Protein AF-A0A939HU73-F1 (afdb_monomer)

Secondary structure (DSSP, 8-state):
-----------TT-HHHHHHHHHHHHHHHHHHHHHHHS---SSPPPHHHHHTSHHHHHHHHHTTB--TT-TTHHHHHHHHHHHHHHHHHHHHHHSTTSPPSS-TTGGGSHHHHHHHHHHHHHHHHHHHHHTTS--TTSTT--SSS--PPBHHHHHHHHHHHTTT--TTSTTT-TTHHHHHHHHHHHHHHHTT---SSSPP-----SSHHHHHHHHHHHHHHHHHHHHHHHHHHHHHS--

Sequence (239 aa):
MTQIRSKLAADYASEGQLALKKTIGKLLADRVRAKLAAKKPATAPTTQEILGGETETDRAVAAWFLGPRGENVDLFSELVSVALNDHVFWRRNFHPSDPSPITESMKREPGYLDAVDLLKTEFYNLLAELKKSGPFASMRYQGHMTWDQTMPGMAGYFAAMLYNQNNVALEASPITTVLEVEASQDLCEMLGYRETTPKPWGHLTCGGSTANIEALWAARNLKFYPLSLRQGLTELDPP

Mean predicted aligned error: 12.21 Å

Foldseek 3Di:
DDDDDDDPPPPPVDVVVVVLVVVLVVVLVVVVCVVVVPPCPPDNQPPCRVQVHDVSNVVVVVQFFCALVSPVVVVLVVLLVVLVVVLVVCVCPVDVPDDDPCDPVNCPDPVNVVVVVVVVVVVVVVVVVCVVDDSQRDPPDPDDPGHTDTSCVVSVCSSVVSLVADLVDCVRPSPVVSVQFVVQVVVCVVVPVPDVVVDDGDGDDPDDVVVVVVVVVVVVCVVCVVVVVVVVVCVVPPD

Structure (mmCIF, N/CA/C/O backbone):
data_AF-A0A939HU73-F1
#
_entry.id   AF-A0A939HU73-F1
#
loop_
_atom_site.group_PDB
_atom_site.id
_atom_site.type_symbol
_atom_site.label_atom_id
_atom_site.label_alt_id
_atom_site.label_comp_id
_atom_site.label_asym_id
_atom_site.label_entity_id
_atom_site.label_seq_id
_atom_site.pdbx_PDB_ins_code
_atom_site.Cartn_x
_atom_site.Cartn_y
_atom_site.Cartn_z
_atom_site.occupancy
_atom_site.B_iso_or_equiv
_atom_site.auth_seq_id
_atom_site.auth_comp_id
_atom_site.auth_asym_id
_atom_site.auth_atom_id
_atom_site.pdbx_PDB_model_num
ATOM 1 N N . MET A 1 1 ? 29.527 -27.894 34.695 1.00 38.38 1 MET A N 1
ATOM 2 C CA . MET A 1 1 ? 28.208 -27.300 34.379 1.00 38.38 1 MET A CA 1
ATOM 3 C C . MET A 1 1 ? 28.331 -26.503 33.089 1.00 38.38 1 MET A C 1
ATOM 5 O O . MET A 1 1 ? 28.398 -25.283 33.118 1.00 38.38 1 MET A O 1
ATOM 9 N N . THR A 1 2 ? 28.431 -27.198 31.956 1.00 36.75 2 THR A N 1
ATOM 10 C CA . THR A 1 2 ? 28.747 -26.552 30.675 1.00 36.75 2 THR A CA 1
ATOM 11 C C . THR A 1 2 ? 28.140 -27.357 29.535 1.00 36.75 2 THR A C 1
ATOM 13 O O . THR A 1 2 ? 28.862 -28.048 28.838 1.00 36.75 2 THR A O 1
ATOM 16 N N . GLN A 1 3 ? 26.815 -27.319 29.370 1.00 35.34 3 GLN A N 1
ATOM 17 C CA . GLN A 1 3 ? 26.149 -27.672 28.106 1.00 35.34 3 GLN A CA 1
ATOM 18 C C . GLN A 1 3 ? 24.806 -26.935 28.017 1.00 35.34 3 GLN A C 1
ATOM 20 O O . GLN A 1 3 ? 23.761 -27.452 28.394 1.00 35.34 3 GLN A O 1
ATOM 25 N N . ILE A 1 4 ? 24.849 -25.697 27.526 1.00 39.97 4 ILE A N 1
ATOM 26 C CA . ILE A 1 4 ? 23.681 -24.984 27.008 1.00 39.97 4 ILE A CA 1
ATOM 27 C C . ILE A 1 4 ? 23.958 -24.743 25.520 1.00 39.97 4 ILE A C 1
ATOM 29 O O . ILE A 1 4 ? 24.963 -24.125 25.179 1.00 39.97 4 ILE A O 1
ATOM 33 N N . ARG A 1 5 ? 23.032 -25.227 24.679 1.00 36.62 5 ARG A N 1
ATOM 34 C CA . ARG A 1 5 ? 22.908 -25.066 23.213 1.00 36.62 5 ARG A CA 1
ATOM 35 C C . ARG A 1 5 ? 23.841 -25.910 22.333 1.00 36.62 5 ARG A C 1
ATOM 37 O O . ARG A 1 5 ? 24.899 -25.458 21.905 1.00 36.62 5 ARG A O 1
ATOM 44 N N . SER A 1 6 ? 23.351 -27.080 21.913 1.00 34.62 6 SER A N 1
ATOM 45 C CA . SER A 1 6 ? 23.664 -27.580 20.572 1.00 34.62 6 SER A CA 1
ATOM 46 C C . SER A 1 6 ? 22.966 -26.671 19.550 1.00 34.62 6 SER A C 1
ATOM 48 O O . SER A 1 6 ? 21.777 -26.370 19.657 1.00 34.62 6 SER A O 1
ATOM 50 N N . LYS A 1 7 ? 23.730 -26.156 18.587 1.00 43.38 7 LYS A N 1
ATOM 51 C CA . LYS A 1 7 ? 23.213 -25.375 17.461 1.00 43.38 7 LYS A CA 1
ATOM 52 C C . LYS A 1 7 ? 22.422 -26.306 16.534 1.00 43.38 7 LYS A C 1
ATOM 54 O O . LYS A 1 7 ? 23.006 -26.903 15.638 1.00 43.38 7 LYS A O 1
ATOM 59 N N . LEU A 1 8 ? 21.106 -26.398 16.714 1.00 41.12 8 LEU A N 1
ATOM 60 C CA . LEU A 1 8 ? 20.202 -26.627 15.586 1.00 41.12 8 LEU A CA 1
ATOM 61 C C . LEU A 1 8 ? 20.096 -25.288 14.850 1.00 41.12 8 LEU A C 1
ATOM 63 O O . LEU A 1 8 ? 19.290 -24.429 15.201 1.00 41.12 8 LEU A O 1
ATOM 67 N N . ALA A 1 9 ? 20.989 -25.069 13.886 1.00 36.56 9 ALA A N 1
ATOM 68 C CA . ALA A 1 9 ? 20.734 -24.066 12.866 1.00 36.56 9 ALA A CA 1
ATOM 69 C C . ALA A 1 9 ? 19.479 -24.529 12.116 1.00 36.56 9 ALA A C 1
ATOM 71 O O . ALA A 1 9 ? 19.451 -25.651 11.615 1.00 36.56 9 ALA A O 1
ATOM 72 N N . ALA A 1 10 ? 18.424 -23.714 12.111 1.00 42.06 10 ALA A N 1
ATOM 73 C CA . ALA A 1 10 ? 17.271 -23.976 11.264 1.00 42.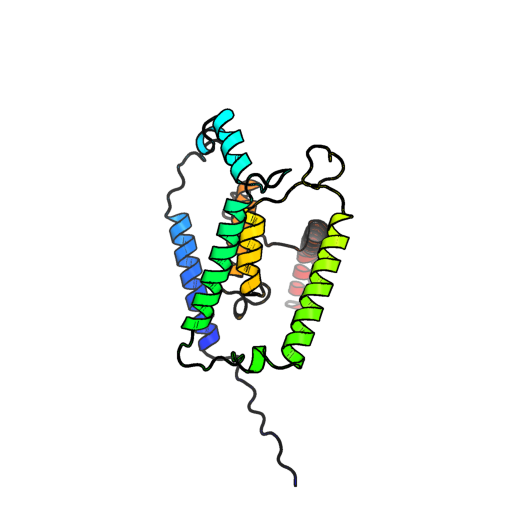06 10 ALA A CA 1
ATOM 74 C C . ALA A 1 10 ? 17.764 -24.008 9.812 1.00 42.06 10 ALA A C 1
ATOM 76 O O . ALA A 1 10 ? 18.364 -23.042 9.334 1.00 42.06 10 ALA A O 1
ATOM 77 N N . ASP A 1 11 ? 17.583 -25.148 9.154 1.00 43.16 11 ASP A N 1
ATOM 78 C CA . ASP A 1 11 ? 18.021 -25.360 7.784 1.00 43.16 11 ASP A CA 1
ATOM 79 C C . ASP A 1 11 ? 17.044 -24.653 6.832 1.00 43.16 11 ASP A C 1
ATOM 81 O O . ASP A 1 11 ? 16.028 -25.200 6.398 1.00 43.16 11 ASP A O 1
ATOM 85 N N . TYR A 1 12 ? 17.312 -23.375 6.563 1.00 48.38 12 TYR A N 1
ATOM 86 C CA . TYR A 1 12 ? 16.541 -22.565 5.615 1.00 48.38 12 TYR A CA 1
ATOM 87 C C . TYR A 1 12 ? 16.795 -22.964 4.149 1.00 48.38 12 TYR A C 1
ATOM 89 O O . TYR A 1 12 ? 16.161 -22.408 3.257 1.00 48.38 12 TYR A O 1
ATOM 97 N N . ALA A 1 13 ? 17.662 -23.950 3.881 1.00 49.41 13 ALA A N 1
ATOM 98 C CA . ALA A 1 13 ? 17.855 -24.547 2.558 1.00 49.41 13 ALA A CA 1
ATOM 99 C C . ALA A 1 13 ? 16.888 -25.720 2.289 1.00 49.41 13 ALA A C 1
ATOM 101 O O . ALA A 1 13 ? 17.164 -26.597 1.470 1.00 49.41 13 ALA A O 1
ATOM 102 N N . SER A 1 14 ? 15.751 -25.760 2.988 1.00 50.66 14 SER A N 1
ATOM 103 C CA . SER A 1 14 ? 14.779 -26.844 2.875 1.00 50.66 14 SER A CA 1
ATOM 104 C C . SER A 1 14 ? 14.085 -26.862 1.507 1.00 50.66 14 SER A C 1
ATOM 106 O O . SER A 1 14 ? 13.668 -25.834 0.965 1.00 50.66 14 SER A O 1
ATOM 108 N N . GLU A 1 15 ? 13.894 -28.069 0.969 1.00 52.56 15 GLU A N 1
ATOM 109 C CA . GLU A 1 15 ? 13.123 -28.375 -0.246 1.00 52.56 15 GLU A CA 1
ATOM 110 C C . GLU A 1 15 ? 11.751 -27.671 -0.295 1.00 52.56 15 GLU A C 1
ATOM 112 O O . GLU A 1 15 ? 11.227 -27.408 -1.378 1.00 52.56 15 GLU A O 1
ATOM 117 N N . GLY A 1 16 ? 11.198 -27.293 0.864 1.00 56.25 16 GLY A N 1
ATOM 118 C CA . GLY A 1 16 ? 9.980 -26.498 1.001 1.00 56.25 16 GLY A CA 1
ATOM 119 C C . GLY A 1 16 ? 10.064 -25.105 0.367 1.00 56.25 16 GLY A C 1
ATOM 120 O O . GLY A 1 16 ? 9.111 -24.690 -0.287 1.00 56.25 16 GLY A O 1
ATOM 121 N N . GLN A 1 17 ? 11.198 -24.402 0.462 1.00 50.81 17 GLN A N 1
ATOM 122 C CA . GLN A 1 17 ? 11.366 -23.082 -0.165 1.00 50.81 17 GLN A CA 1
ATOM 123 C C . GLN A 1 17 ? 11.454 -23.205 -1.696 1.00 50.81 17 GLN A C 1
ATOM 125 O O . GLN A 1 17 ? 10.910 -22.378 -2.431 1.00 50.81 17 GLN A O 1
ATOM 130 N N . LEU A 1 18 ? 12.09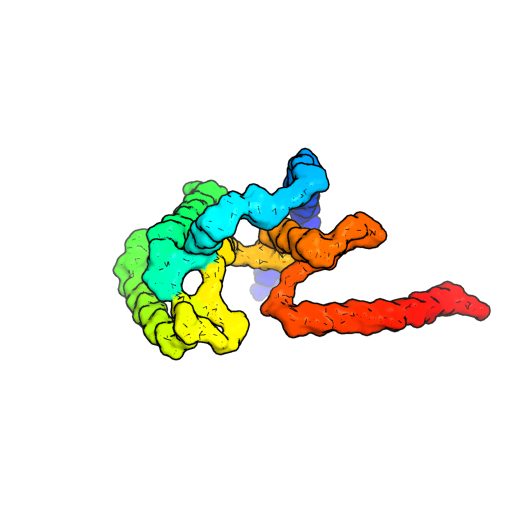5 -24.268 -2.195 1.00 55.88 18 LEU A N 1
ATOM 131 C CA . LEU A 1 18 ? 12.171 -24.570 -3.627 1.00 55.88 18 LEU A CA 1
ATOM 132 C C . LEU A 1 18 ? 10.800 -24.995 -4.180 1.00 55.88 18 LEU A C 1
ATOM 134 O O . LEU A 1 18 ? 10.391 -24.540 -5.251 1.00 55.88 18 LEU A O 1
ATOM 138 N N . ALA A 1 19 ? 10.062 -25.819 -3.432 1.00 61.28 19 ALA A N 1
ATOM 139 C CA . ALA A 1 19 ? 8.699 -26.225 -3.757 1.00 61.28 19 ALA A CA 1
ATOM 140 C C . ALA A 1 19 ? 7.733 -25.032 -3.740 1.00 61.28 19 ALA A C 1
ATOM 142 O O . ALA A 1 19 ? 6.913 -24.899 -4.651 1.00 61.28 19 ALA A O 1
ATOM 143 N N . LEU A 1 20 ? 7.875 -24.119 -2.774 1.00 55.94 20 LEU A N 1
ATOM 144 C CA . LEU A 1 20 ? 7.120 -22.871 -2.708 1.00 55.94 20 LEU A CA 1
ATOM 145 C C . LEU A 1 20 ? 7.436 -21.983 -3.917 1.00 55.94 20 LEU A C 1
ATOM 147 O O . LEU A 1 20 ? 6.517 -21.577 -4.620 1.00 55.94 20 LEU A O 1
ATOM 151 N N . LYS A 1 21 ? 8.718 -21.764 -4.241 1.00 60.31 21 LYS A N 1
ATOM 152 C CA . LYS A 1 21 ? 9.140 -21.012 -5.439 1.00 60.31 21 LYS A CA 1
ATOM 153 C C . LYS A 1 21 ? 8.592 -21.624 -6.729 1.00 60.31 21 LYS A C 1
ATOM 155 O O . LYS A 1 21 ? 8.133 -20.894 -7.602 1.00 60.31 21 LYS A O 1
ATOM 160 N N . LYS A 1 22 ? 8.582 -22.956 -6.846 1.00 66.75 22 LYS A N 1
ATOM 161 C CA . LYS A 1 22 ? 8.018 -23.671 -8.003 1.00 66.75 22 LYS A CA 1
ATOM 162 C C . LYS A 1 22 ? 6.495 -23.542 -8.074 1.00 66.75 22 LYS A C 1
ATOM 164 O O . LYS A 1 22 ? 5.952 -23.370 -9.162 1.00 66.75 22 LYS A O 1
ATOM 169 N N . THR A 1 23 ? 5.813 -23.587 -6.932 1.00 68.94 23 THR A N 1
ATOM 170 C CA . THR A 1 23 ? 4.351 -23.448 -6.838 1.00 68.94 23 THR A CA 1
ATOM 171 C C . THR A 1 23 ? 3.911 -22.014 -7.114 1.00 68.94 23 THR A C 1
ATOM 173 O O . THR A 1 23 ? 2.979 -21.810 -7.883 1.00 68.94 23 THR A O 1
ATOM 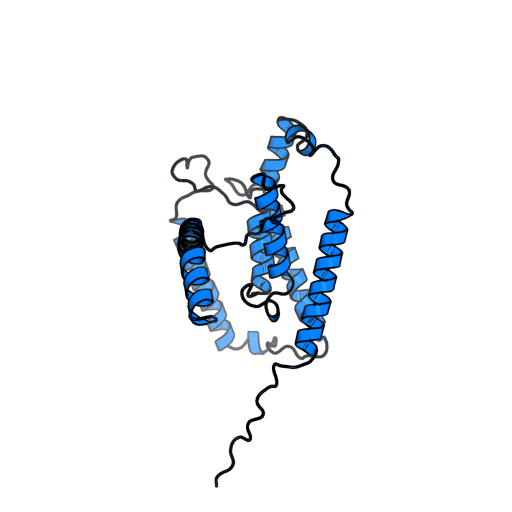176 N N . ILE A 1 24 ? 4.630 -21.021 -6.586 1.00 60.59 24 ILE A N 1
ATOM 177 C CA . ILE A 1 24 ? 4.430 -19.600 -6.893 1.00 60.59 24 ILE A CA 1
ATOM 178 C C . ILE A 1 24 ? 4.744 -19.335 -8.360 1.00 60.59 24 ILE A C 1
ATOM 180 O O . ILE A 1 24 ? 3.948 -18.700 -9.033 1.00 60.59 24 ILE A O 1
ATOM 184 N N . GLY A 1 25 ? 5.846 -19.871 -8.893 1.00 63.75 25 GLY A N 1
ATOM 185 C CA . GLY A 1 25 ? 6.179 -19.775 -10.315 1.00 63.75 25 GLY A CA 1
ATOM 186 C C . GLY A 1 25 ? 5.096 -20.378 -11.212 1.00 63.75 25 GLY A C 1
ATOM 187 O O . GLY A 1 25 ? 4.791 -19.822 -12.264 1.00 63.75 25 GLY A O 1
ATOM 188 N N . LYS A 1 26 ? 4.463 -21.473 -10.774 1.00 69.06 26 LYS A N 1
ATOM 189 C CA . LYS A 1 26 ? 3.321 -22.084 -11.461 1.00 69.06 26 LYS A CA 1
ATOM 190 C C . LYS A 1 26 ? 2.055 -21.230 -11.342 1.00 69.06 26 LYS A C 1
ATOM 192 O O . LYS A 1 26 ? 1.426 -20.987 -12.356 1.00 69.06 26 LYS A O 1
ATOM 197 N N . LEU A 1 27 ? 1.730 -20.701 -10.161 1.00 68.88 27 LEU A N 1
ATOM 198 C CA . LEU A 1 27 ? 0.603 -19.778 -9.948 1.00 68.88 27 LEU A CA 1
ATOM 199 C C . LEU A 1 27 ? 0.756 -18.478 -10.745 1.00 68.88 27 LEU A C 1
ATOM 201 O O . LEU A 1 27 ? -0.206 -18.012 -11.348 1.00 68.88 27 LEU A O 1
ATOM 205 N N . LEU A 1 28 ? 1.969 -17.927 -10.785 1.00 57.62 28 LEU A N 1
ATOM 206 C CA . LEU A 1 28 ? 2.365 -16.810 -11.636 1.00 57.62 28 LEU A CA 1
ATOM 207 C C . LEU A 1 28 ? 2.152 -17.162 -13.098 1.00 57.62 28 LEU A C 1
ATOM 209 O O . LEU A 1 28 ? 1.475 -16.432 -13.807 1.00 57.62 28 LEU A O 1
ATOM 213 N N . ALA A 1 29 ? 2.700 -18.291 -13.550 1.00 62.16 29 ALA A N 1
ATOM 214 C CA . ALA A 1 29 ? 2.542 -18.730 -14.926 1.00 62.16 29 ALA A CA 1
ATOM 215 C C . ALA A 1 29 ? 1.070 -18.963 -15.277 1.00 62.16 29 ALA A C 1
ATOM 217 O O . ALA A 1 29 ? 0.674 -18.606 -16.375 1.00 62.16 29 ALA A O 1
ATOM 218 N N . ASP A 1 30 ? 0.262 -19.500 -14.367 1.00 69.19 30 ASP A N 1
ATOM 219 C CA . ASP A 1 30 ? -1.146 -19.813 -14.598 1.00 69.19 30 ASP A CA 1
ATOM 220 C C . ASP A 1 30 ? -2.016 -18.548 -14.581 1.00 69.19 30 ASP A C 1
ATOM 222 O O . ASP A 1 30 ? -2.859 -18.396 -15.461 1.00 69.19 30 ASP A O 1
ATOM 226 N N . ARG A 1 31 ? -1.775 -17.587 -13.675 1.00 62.03 31 ARG A N 1
ATOM 227 C CA . ARG A 1 31 ? -2.456 -16.276 -13.686 1.00 62.03 31 ARG A CA 1
ATOM 228 C C . ARG A 1 31 ? -2.034 -15.416 -14.867 1.00 62.03 31 ARG A C 1
ATOM 230 O O . ARG A 1 31 ? -2.889 -14.846 -15.535 1.00 62.03 31 ARG A O 1
ATOM 237 N N . VAL A 1 32 ? -0.741 -15.379 -15.183 1.00 56.78 32 VAL A N 1
ATOM 238 C CA . VAL A 1 32 ? -0.216 -14.675 -16.360 1.00 56.78 32 VAL A CA 1
ATOM 239 C C . VAL A 1 32 ? -0.730 -15.330 -17.641 1.00 56.78 32 VAL A C 1
ATOM 241 O O . VAL A 1 32 ? -1.158 -14.619 -18.543 1.00 56.78 32 VAL A O 1
ATOM 244 N N . ARG A 1 33 ? -0.780 -16.668 -17.725 1.00 56.59 33 ARG A N 1
ATOM 245 C CA . ARG A 1 33 ? -1.409 -17.381 -18.850 1.00 56.59 33 ARG A CA 1
ATOM 246 C C . ARG A 1 33 ? -2.905 -17.133 -18.909 1.00 56.59 33 ARG A C 1
ATOM 248 O O . ARG A 1 33 ? -3.400 -16.971 -20.008 1.00 56.59 33 ARG A O 1
ATOM 255 N N . ALA A 1 34 ? -3.618 -17.068 -17.788 1.00 62.97 34 ALA A N 1
ATOM 256 C CA . ALA A 1 34 ? -5.039 -16.733 -17.775 1.00 62.97 34 ALA A CA 1
ATOM 257 C C . ALA A 1 34 ? -5.281 -15.288 -18.246 1.00 62.97 34 ALA A C 1
ATOM 259 O O . ALA A 1 34 ? -6.168 -15.066 -19.064 1.00 62.97 34 ALA A O 1
ATOM 260 N N . LYS A 1 35 ? -4.446 -14.327 -17.821 1.00 57.38 35 LYS A N 1
ATOM 261 C CA . LYS A 1 35 ? -4.486 -12.919 -18.263 1.00 57.38 35 LYS A CA 1
ATOM 262 C C . LYS A 1 35 ? -4.085 -12.766 -19.741 1.00 57.38 35 LYS A C 1
ATOM 264 O O . LYS A 1 35 ? -4.666 -11.945 -20.435 1.00 57.38 35 LYS A O 1
ATOM 269 N N . LEU A 1 36 ? -3.145 -13.579 -20.241 1.00 51.50 36 LEU A N 1
ATOM 270 C CA . LEU A 1 36 ? -2.726 -13.619 -21.655 1.00 51.50 36 LEU A CA 1
ATOM 271 C C . LEU A 1 36 ? -3.706 -14.384 -22.563 1.00 51.50 36 LEU A C 1
ATOM 273 O O . LEU A 1 36 ? -3.860 -14.034 -23.730 1.00 51.50 36 LEU A O 1
ATOM 277 N N . ALA A 1 37 ? -4.340 -15.445 -22.055 1.00 50.97 37 ALA A N 1
ATOM 278 C CA . ALA A 1 37 ? -5.336 -16.247 -22.768 1.00 50.97 37 ALA A CA 1
ATOM 279 C C . ALA A 1 37 ? -6.714 -15.576 -22.772 1.00 50.97 37 ALA A C 1
ATOM 281 O O . ALA A 1 37 ? -7.510 -15.822 -23.681 1.00 50.97 37 ALA A O 1
ATOM 282 N N . ALA A 1 38 ? -6.988 -14.700 -21.799 1.00 51.38 38 ALA A N 1
ATOM 283 C CA . ALA A 1 38 ? -8.047 -13.713 -21.900 1.00 51.38 38 ALA A CA 1
ATOM 284 C C . ALA A 1 38 ? -7.726 -12.802 -23.091 1.00 51.38 38 ALA A C 1
ATOM 286 O O . ALA A 1 38 ? -6.915 -11.882 -23.013 1.00 51.38 38 ALA A O 1
ATOM 287 N N . LYS A 1 39 ? -8.335 -13.114 -24.235 1.00 43.41 39 LYS A N 1
ATOM 288 C CA . LYS A 1 39 ? -8.195 -12.369 -25.482 1.00 43.41 39 LYS A CA 1
ATOM 289 C C . LYS A 1 39 ? -8.728 -10.950 -25.246 1.00 43.41 39 LYS A C 1
ATOM 291 O O . LYS A 1 39 ? -9.930 -10.721 -25.361 1.00 43.41 39 LYS A O 1
ATOM 296 N N . LYS A 1 40 ? -7.848 -10.011 -24.868 1.00 50.66 40 LYS A N 1
ATOM 297 C CA . LYS A 1 40 ? -8.167 -8.575 -24.830 1.00 50.66 40 LYS A CA 1
ATOM 298 C C . LYS A 1 40 ? -8.697 -8.221 -26.232 1.00 50.66 40 LYS A C 1
ATOM 300 O O . LYS A 1 40 ? -8.071 -8.636 -27.215 1.00 50.66 40 LYS A O 1
ATOM 305 N N . PRO A 1 41 ? -9.862 -7.563 -26.361 1.00 44.81 41 PRO A N 1
ATOM 306 C CA . PRO A 1 41 ? -10.389 -7.182 -27.668 1.00 44.81 41 PRO A CA 1
ATOM 307 C C . PRO A 1 41 ? -9.310 -6.431 -28.462 1.00 44.81 41 PRO A C 1
ATOM 309 O O . PRO A 1 41 ? -8.529 -5.670 -27.895 1.00 44.81 41 PRO A O 1
ATOM 312 N N . ALA A 1 42 ? -9.221 -6.707 -29.769 1.00 50.31 42 ALA A N 1
ATOM 313 C CA . ALA A 1 42 ? -8.146 -6.221 -30.650 1.00 50.31 42 ALA A CA 1
ATOM 314 C C . ALA A 1 42 ? -8.045 -4.684 -30.706 1.00 50.31 42 ALA A C 1
ATOM 316 O O . ALA A 1 42 ? -7.012 -4.131 -31.077 1.00 50.31 42 ALA A O 1
ATOM 317 N N . THR A 1 43 ? -9.110 -4.007 -30.295 1.00 47.50 43 THR A N 1
ATOM 318 C CA . THR A 1 43 ? -9.157 -2.598 -29.938 1.00 47.50 43 THR A CA 1
ATOM 319 C C . THR A 1 43 ? -9.270 -2.505 -28.421 1.00 47.50 43 THR A C 1
ATOM 321 O O . THR A 1 43 ? -10.231 -3.016 -27.843 1.00 47.50 43 THR A O 1
ATOM 324 N N . ALA A 1 44 ? -8.301 -1.854 -27.765 1.00 47.34 44 ALA A N 1
ATOM 325 C CA . ALA A 1 44 ? -8.530 -1.373 -26.408 1.00 47.34 44 ALA A CA 1
ATOM 326 C C . ALA A 1 44 ? -9.807 -0.520 -26.469 1.00 47.34 44 ALA A C 1
ATOM 328 O O . ALA A 1 44 ? -9.832 0.402 -27.291 1.00 47.34 44 ALA A O 1
ATOM 329 N N . PRO A 1 45 ? -10.870 -0.858 -25.715 1.00 48.38 45 PRO A N 1
ATOM 330 C CA . PRO A 1 45 ? -12.079 -0.056 -25.736 1.00 48.38 45 PRO A CA 1
ATOM 331 C C . PRO A 1 45 ? -11.669 1.374 -25.405 1.00 48.38 45 PRO A C 1
ATOM 333 O O . PRO A 1 45 ? -10.877 1.611 -24.487 1.00 48.38 45 PRO A O 1
ATOM 336 N N . THR A 1 46 ? -12.107 2.313 -26.236 1.00 52.09 46 THR A N 1
ATOM 337 C CA . THR A 1 46 ? -11.809 3.726 -26.009 1.00 52.09 46 THR A CA 1
ATOM 338 C C . THR A 1 46 ? -12.299 4.112 -24.617 1.00 52.09 46 THR A C 1
ATOM 340 O O . THR A 1 46 ? -13.251 3.529 -24.099 1.00 52.09 46 THR A O 1
ATOM 343 N N . THR A 1 47 ? -11.669 5.104 -23.985 1.00 51.62 47 THR A N 1
ATOM 344 C CA . THR A 1 47 ? -12.091 5.608 -22.667 1.00 51.62 47 THR A CA 1
ATOM 345 C C . THR A 1 47 ? -13.601 5.892 -22.638 1.00 51.62 47 THR A C 1
ATOM 347 O O . THR A 1 47 ? -14.251 5.653 -21.634 1.00 51.62 47 THR A O 1
ATOM 350 N N . GLN A 1 48 ? -14.185 6.287 -23.774 1.00 49.66 48 GLN A N 1
ATOM 351 C CA . GLN A 1 48 ? -15.626 6.482 -23.959 1.00 49.66 48 GLN A CA 1
ATOM 352 C C . GLN A 1 48 ? -16.460 5.183 -24.004 1.00 49.66 48 GLN A C 1
ATOM 354 O O . GLN A 1 48 ? -17.581 5.185 -23.507 1.00 49.66 48 GLN A O 1
ATOM 359 N N . GLU A 1 49 ? -15.935 4.081 -24.551 1.00 53.59 49 GLU A N 1
ATOM 360 C CA . GLU A 1 49 ? -16.604 2.767 -24.620 1.00 53.59 49 GLU A CA 1
ATOM 361 C C . GLU A 1 49 ? -16.543 1.993 -23.295 1.00 53.59 49 GLU A C 1
ATOM 363 O O . GLU A 1 49 ? -17.474 1.258 -22.978 1.00 53.59 49 GLU A O 1
ATOM 368 N N . ILE A 1 50 ? -15.477 2.166 -22.501 1.00 54.59 50 ILE A N 1
ATOM 369 C CA . ILE A 1 50 ? -15.394 1.606 -21.136 1.00 54.59 50 ILE A CA 1
ATOM 370 C C . ILE A 1 50 ? -16.347 2.344 -20.189 1.00 54.59 50 ILE A C 1
ATOM 372 O O . ILE A 1 50 ? -16.859 1.752 -19.241 1.00 54.59 50 ILE A O 1
ATOM 376 N N . LEU A 1 51 ? -16.554 3.641 -20.425 1.00 49.66 51 LEU A N 1
ATOM 377 C CA . LEU A 1 51 ? -17.161 4.546 -19.454 1.00 49.66 51 LEU A CA 1
ATOM 378 C C . LEU A 1 51 ? -18.553 5.074 -19.851 1.00 49.66 51 LEU A C 1
ATOM 380 O O . LEU A 1 51 ? -19.074 5.928 -19.146 1.00 49.66 51 LEU A O 1
ATOM 384 N N . GLY A 1 52 ? -19.174 4.584 -20.932 1.00 50.41 52 GLY A N 1
ATOM 385 C CA . GLY A 1 52 ? -20.602 4.835 -21.201 1.00 50.41 52 GLY A CA 1
ATOM 386 C C . GLY A 1 52 ? -20.979 6.278 -21.591 1.00 50.41 52 GLY A C 1
ATOM 387 O O . GLY A 1 52 ? -22.099 6.730 -21.364 1.00 50.41 52 GLY A O 1
ATOM 388 N N . GLY A 1 53 ? -20.055 7.034 -22.194 1.00 53.97 53 GLY A N 1
ATOM 389 C CA . GLY A 1 53 ? -20.263 8.455 -22.524 1.00 53.97 53 GLY A CA 1
ATOM 390 C C . GLY A 1 53 ? -20.129 9.411 -21.323 1.00 53.97 53 GLY A C 1
ATOM 391 O O . GLY A 1 53 ? -20.053 8.983 -20.179 1.00 53.97 53 GLY A O 1
ATOM 392 N N . GLU A 1 54 ? -20.092 10.728 -21.577 1.00 56.19 54 GLU A N 1
ATOM 393 C CA . GLU A 1 54 ? -19.681 11.763 -20.593 1.00 56.19 54 GLU A CA 1
ATOM 394 C C . GLU A 1 54 ? -20.531 11.841 -19.306 1.00 56.19 54 GLU A C 1
ATOM 396 O O . GLU A 1 54 ? -20.091 12.365 -18.287 1.00 56.19 54 GLU A O 1
ATOM 401 N N . THR A 1 55 ? -21.763 11.333 -19.323 1.00 56.12 55 THR A N 1
ATOM 402 C CA . THR A 1 55 ? -22.646 11.346 -18.141 1.00 56.12 55 THR A CA 1
ATOM 403 C C . THR A 1 55 ? -22.586 10.056 -17.329 1.00 56.12 55 THR A C 1
ATOM 405 O O . THR A 1 55 ? -22.805 10.097 -16.117 1.00 56.12 55 THR A O 1
ATOM 408 N N . GLU A 1 56 ? -22.275 8.915 -17.949 1.00 56.50 56 GLU A N 1
ATOM 409 C CA . GLU A 1 56 ? -22.000 7.672 -17.220 1.00 56.50 56 GLU A CA 1
ATOM 410 C C . GLU A 1 56 ? -20.560 7.660 -16.680 1.00 56.50 56 GLU A C 1
ATOM 412 O O . GLU A 1 56 ? -20.348 7.160 -15.572 1.00 56.50 56 GLU A O 1
ATOM 417 N N . THR A 1 57 ? -19.609 8.329 -17.356 1.00 58.25 57 THR A N 1
ATOM 418 C CA . THR A 1 57 ? -18.234 8.549 -16.868 1.00 58.25 57 THR A CA 1
ATOM 419 C C . THR A 1 57 ? -18.229 9.272 -15.525 1.00 58.25 57 THR A C 1
ATOM 421 O O . THR A 1 57 ? -17.588 8.815 -14.579 1.00 58.25 57 THR A O 1
ATOM 424 N N . ASP A 1 58 ? -18.982 10.370 -15.410 1.00 59.44 58 ASP A N 1
ATOM 425 C CA . ASP A 1 58 ? -19.032 11.181 -14.189 1.00 59.44 58 ASP A CA 1
ATOM 426 C C . ASP A 1 58 ? -19.635 10.395 -13.018 1.00 59.44 58 ASP A C 1
ATOM 428 O O . ASP A 1 58 ? -19.191 10.513 -11.874 1.00 59.44 58 ASP A O 1
ATOM 432 N N . ARG A 1 59 ? -20.612 9.527 -13.304 1.00 65.69 59 ARG A N 1
ATOM 433 C CA . ARG A 1 59 ? -21.252 8.668 -12.298 1.00 65.69 59 ARG A CA 1
ATOM 434 C C . ARG A 1 59 ? -20.350 7.519 -11.853 1.00 65.69 59 ARG A C 1
ATOM 436 O O . ARG A 1 59 ? -20.334 7.201 -10.666 1.00 65.69 59 ARG A O 1
ATOM 443 N N . ALA A 1 60 ? -19.587 6.923 -12.768 1.00 73.75 60 ALA A N 1
ATOM 444 C CA . ALA A 1 60 ? -18.632 5.866 -12.439 1.00 73.75 60 ALA A CA 1
ATOM 445 C C . ALA A 1 60 ? -17.485 6.396 -11.564 1.00 73.75 60 ALA A C 1
ATOM 447 O O . ALA A 1 60 ? -17.133 5.775 -10.562 1.00 73.75 60 ALA A O 1
ATOM 448 N N . VAL A 1 61 ? -16.951 7.575 -11.895 1.00 82.25 61 VAL A N 1
ATOM 449 C CA . VAL A 1 61 ? -15.873 8.215 -11.128 1.00 82.25 61 VAL A CA 1
ATOM 450 C C . VAL A 1 61 ? -16.360 8.637 -9.741 1.00 82.25 61 VAL A C 1
ATOM 452 O O . VAL A 1 61 ? -15.641 8.437 -8.763 1.00 82.25 61 VAL A O 1
ATOM 455 N N . ALA A 1 62 ? -17.595 9.136 -9.615 1.00 85.06 62 ALA A N 1
ATOM 456 C CA . ALA A 1 62 ? -18.178 9.474 -8.316 1.00 85.06 62 ALA A CA 1
ATOM 457 C C . ALA A 1 62 ? -18.230 8.276 -7.348 1.00 85.06 62 ALA A C 1
ATOM 459 O O . ALA A 1 62 ? -18.091 8.467 -6.142 1.00 85.06 62 ALA A O 1
ATOM 460 N N . ALA A 1 63 ? -18.366 7.047 -7.857 1.00 88.06 63 ALA A N 1
ATOM 4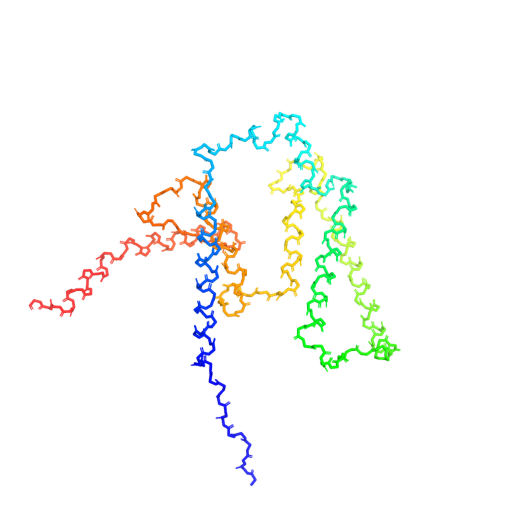61 C CA . ALA A 1 63 ? -18.357 5.827 -7.048 1.00 88.06 63 ALA A CA 1
ATOM 462 C C . ALA A 1 63 ? -16.951 5.387 -6.594 1.00 88.06 63 ALA A C 1
ATOM 464 O O . ALA A 1 63 ? -16.828 4.445 -5.815 1.00 88.06 63 ALA A O 1
ATOM 465 N N . TRP A 1 64 ? -15.879 6.023 -7.073 1.00 90.75 64 TRP A N 1
ATOM 466 C CA . TRP A 1 64 ? -14.502 5.663 -6.716 1.00 90.75 64 TRP A CA 1
ATOM 467 C C . TRP A 1 64 ? -13.915 6.506 -5.590 1.00 90.75 64 TRP A C 1
ATOM 469 O O . TRP A 1 64 ? -12.814 6.198 -5.144 1.00 90.75 64 TRP A O 1
ATOM 479 N N . PHE A 1 65 ? -14.614 7.531 -5.105 1.00 93.12 65 PHE A N 1
ATOM 480 C CA . PHE A 1 65 ? -14.148 8.412 -4.029 1.00 93.12 65 PHE A CA 1
ATOM 481 C C . PHE A 1 65 ? -15.089 8.362 -2.832 1.00 93.12 65 PHE A C 1
ATOM 483 O O . PHE A 1 65 ? -16.268 8.053 -2.983 1.00 93.12 65 PHE A O 1
ATOM 490 N N . LEU A 1 66 ? -14.579 8.680 -1.641 1.00 93.38 66 LEU A N 1
ATOM 491 C CA . LEU A 1 66 ? -15.423 8.769 -0.448 1.00 93.38 66 LEU A CA 1
ATOM 492 C C . LEU A 1 66 ? -16.386 9.960 -0.557 1.00 93.38 66 LEU A C 1
ATOM 494 O O . LEU A 1 66 ? -17.545 9.872 -0.144 1.00 93.38 66 LEU A O 1
ATOM 498 N N . GLY A 1 67 ? -15.897 11.037 -1.174 1.00 90.94 67 GLY A N 1
ATOM 499 C CA . GLY A 1 67 ? -16.653 12.237 -1.488 1.00 90.94 67 GLY A CA 1
ATOM 500 C C . GLY A 1 67 ? -16.366 13.376 -0.501 1.00 90.94 67 GLY A C 1
ATOM 501 O O . GLY A 1 67 ? -16.021 13.121 0.658 1.00 90.94 67 GLY A O 1
ATOM 502 N N . PRO A 1 68 ? -16.511 14.650 -0.919 1.00 91.19 68 PRO A N 1
ATOM 503 C CA . PRO A 1 68 ? -16.178 15.811 -0.088 1.00 91.19 68 PRO A CA 1
ATOM 504 C C . PRO A 1 68 ? -16.928 15.885 1.247 1.00 91.19 68 PRO A C 1
ATOM 506 O O . PRO A 1 68 ? -16.490 16.594 2.158 1.00 91.19 68 PRO A O 1
ATOM 509 N N . ARG A 1 69 ? -18.077 15.206 1.360 1.00 91.06 69 ARG A N 1
ATOM 510 C CA . ARG A 1 69 ? -18.894 15.136 2.579 1.00 91.06 69 ARG A CA 1
ATOM 511 C C . ARG A 1 69 ? -19.077 13.710 3.097 1.00 91.06 69 ARG A C 1
ATOM 513 O O . ARG A 1 69 ? -19.833 13.525 4.048 1.00 91.06 69 ARG A O 1
ATOM 520 N N . GLY A 1 70 ? -18.388 12.729 2.517 1.00 91.50 70 GLY A N 1
ATOM 521 C CA . GLY A 1 70 ? -18.559 11.321 2.864 1.00 91.50 70 GLY A CA 1
ATOM 522 C C . GLY A 1 70 ? -19.832 10.709 2.287 1.00 91.50 70 GLY A C 1
ATOM 523 O O . GLY A 1 70 ? -20.451 9.867 2.929 1.00 91.50 70 GLY A O 1
ATOM 524 N N . GLU A 1 71 ? -20.238 11.136 1.093 1.00 93.44 71 GLU A N 1
ATOM 525 C CA . GLU A 1 71 ? -21.432 10.653 0.400 1.00 93.44 71 GLU A CA 1
ATOM 526 C C . GLU A 1 71 ? -21.442 9.124 0.224 1.00 93.44 71 GLU A C 1
ATOM 528 O O . GLU A 1 71 ? -22.507 8.514 0.284 1.00 93.44 71 GLU A O 1
ATOM 533 N N . ASN A 1 72 ? -20.267 8.499 0.080 1.00 94.44 72 ASN A N 1
ATOM 534 C CA . ASN A 1 72 ? -20.114 7.052 -0.104 1.00 94.44 72 ASN A CA 1
ATOM 535 C C . ASN A 1 72 ? -19.643 6.316 1.168 1.00 94.44 72 ASN A C 1
ATOM 537 O O . ASN A 1 72 ? -19.039 5.243 1.082 1.00 94.44 72 ASN A O 1
ATOM 541 N N . VAL A 1 73 ? -19.891 6.877 2.359 1.00 95.75 73 VAL A N 1
ATOM 542 C CA . VAL A 1 73 ? -19.429 6.299 3.635 1.00 95.75 73 VAL A CA 1
ATOM 543 C C . VAL A 1 73 ? -19.955 4.887 3.884 1.00 95.75 73 VAL A C 1
ATOM 545 O O . VAL A 1 73 ? -19.201 4.047 4.378 1.00 95.75 73 VAL A O 1
ATOM 548 N N . ASP A 1 74 ? -21.204 4.602 3.517 1.00 96.31 74 ASP A N 1
ATOM 549 C CA . ASP A 1 74 ? -21.816 3.291 3.751 1.00 96.31 74 ASP A CA 1
ATOM 550 C C . ASP A 1 74 ? -21.096 2.204 2.944 1.00 96.31 74 ASP A C 1
ATOM 552 O O . ASP A 1 74 ? -20.681 1.187 3.502 1.00 96.31 74 ASP A O 1
ATOM 556 N N . LEU A 1 75 ? -20.837 2.477 1.660 1.00 94.50 75 LEU A N 1
ATOM 557 C CA . LEU A 1 75 ? -20.079 1.589 0.779 1.00 94.50 75 LEU A CA 1
ATOM 558 C C . LEU A 1 75 ? -18.655 1.365 1.302 1.00 94.50 75 LEU A C 1
ATOM 560 O O . LEU A 1 75 ? -18.184 0.231 1.374 1.00 94.50 75 LEU A O 1
ATOM 564 N N . PHE A 1 76 ? -17.954 2.434 1.690 1.00 95.38 76 PHE A N 1
ATOM 565 C CA . PHE A 1 76 ? -16.591 2.295 2.203 1.00 95.38 76 PHE A CA 1
ATOM 566 C C . PHE A 1 76 ? -16.545 1.504 3.520 1.00 95.38 76 PHE A C 1
ATOM 568 O O . PHE A 1 76 ? -15.676 0.648 3.703 1.00 95.38 76 PHE A O 1
ATOM 575 N N . SER A 1 77 ? -17.506 1.738 4.415 1.00 95.94 77 SER A N 1
ATOM 576 C CA . SER A 1 77 ? -17.623 1.016 5.688 1.00 95.94 77 SER A CA 1
ATOM 577 C C . SER A 1 77 ? -17.901 -0.470 5.475 1.00 95.94 77 SER A C 1
ATOM 579 O O . SER A 1 77 ? -17.338 -1.310 6.185 1.00 95.94 77 SER A O 1
ATOM 581 N N . GLU A 1 78 ? -18.727 -0.806 4.481 1.00 96.62 78 GLU A N 1
ATOM 582 C CA . GLU A 1 78 ? -18.978 -2.184 4.067 1.00 96.62 78 GLU A CA 1
ATOM 583 C C . GLU A 1 78 ? -17.686 -2.851 3.579 1.00 96.62 78 GLU A C 1
ATOM 585 O O . GLU A 1 78 ? -17.312 -3.899 4.106 1.00 96.62 78 GLU A O 1
ATOM 590 N N . LEU A 1 79 ? -16.951 -2.220 2.656 1.00 95.81 79 LEU A N 1
ATOM 591 C CA . LEU A 1 79 ? -15.695 -2.762 2.119 1.00 95.81 79 LEU A CA 1
ATOM 592 C C . LEU A 1 79 ? -14.652 -3.026 3.217 1.00 95.81 79 LEU A C 1
ATOM 594 O O . LEU A 1 79 ? -14.035 -4.093 3.249 1.00 95.81 79 LEU A O 1
ATOM 598 N N . VAL A 1 80 ? -14.481 -2.080 4.1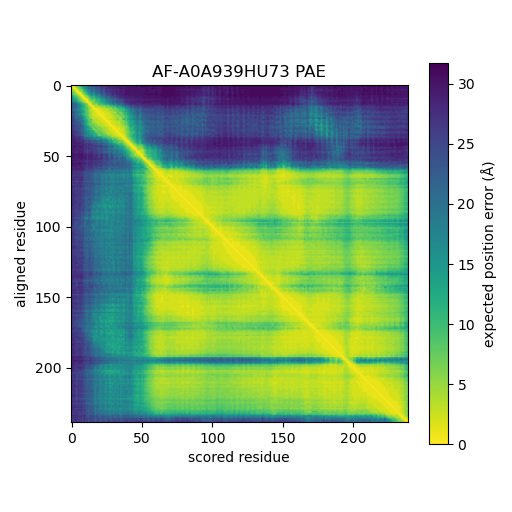45 1.00 96.56 80 VAL A N 1
ATOM 599 C CA . VAL A 1 80 ? -13.567 -2.220 5.292 1.00 96.56 80 VAL A CA 1
ATOM 600 C C . VAL A 1 80 ? -14.009 -3.362 6.210 1.00 96.56 80 VAL A C 1
ATOM 602 O O . VAL A 1 80 ? -13.183 -4.164 6.651 1.00 96.56 80 VAL A O 1
ATOM 605 N N . SER A 1 81 ? -15.314 -3.473 6.468 1.00 97.25 81 SER A N 1
ATOM 606 C CA . SER A 1 81 ? -15.875 -4.536 7.306 1.00 97.25 81 SER A CA 1
ATOM 607 C C . SER A 1 81 ? -15.703 -5.912 6.667 1.00 97.25 81 SER A C 1
ATOM 609 O O . SER A 1 81 ? -15.324 -6.858 7.355 1.00 97.25 81 SER A O 1
ATOM 611 N N . VAL A 1 82 ? -15.934 -6.031 5.357 1.00 96.75 82 VAL A N 1
ATOM 612 C CA . VAL A 1 82 ? -15.716 -7.271 4.600 1.00 96.75 82 VAL A CA 1
ATOM 613 C C . VAL A 1 82 ? -14.250 -7.688 4.675 1.00 96.75 82 VAL A C 1
ATOM 615 O O . VAL A 1 82 ? -13.976 -8.823 5.056 1.00 96.75 82 VAL A O 1
ATOM 618 N N . ALA A 1 83 ? -13.312 -6.773 4.410 1.00 96.25 83 ALA A N 1
ATOM 619 C CA . ALA A 1 83 ? -11.879 -7.065 4.477 1.00 96.25 83 ALA A CA 1
ATOM 620 C C . ALA A 1 83 ? -11.437 -7.532 5.876 1.00 96.25 83 ALA A C 1
ATOM 622 O O . ALA A 1 83 ? -10.687 -8.500 6.011 1.00 96.25 83 ALA A O 1
ATOM 623 N N . LEU A 1 84 ? -11.930 -6.875 6.931 1.00 97.06 84 LEU A N 1
ATOM 624 C CA . LEU A 1 84 ? -11.631 -7.259 8.308 1.00 97.06 84 LEU A CA 1
ATOM 625 C C . LEU A 1 84 ? -12.210 -8.638 8.653 1.00 97.06 84 LEU A C 1
ATOM 627 O O . LEU A 1 84 ? -11.512 -9.479 9.224 1.00 97.06 84 LEU A O 1
ATOM 631 N N . ASN A 1 85 ? -13.481 -8.867 8.323 1.00 96.81 85 ASN A N 1
ATOM 632 C CA . ASN A 1 85 ? -14.178 -10.107 8.650 1.00 96.81 85 ASN A CA 1
ATOM 633 C C . ASN A 1 85 ? -13.595 -11.305 7.896 1.00 96.81 85 ASN A C 1
ATOM 635 O O . ASN A 1 85 ? -13.414 -12.359 8.507 1.00 96.81 85 ASN A O 1
ATOM 639 N N . ASP A 1 86 ? -13.257 -11.139 6.616 1.00 96.06 86 ASP A N 1
ATOM 640 C CA . ASP A 1 86 ? -12.609 -12.176 5.810 1.00 96.06 86 ASP A CA 1
ATOM 641 C C . ASP A 1 86 ? -11.241 -12.557 6.391 1.00 96.06 86 ASP A C 1
ATOM 643 O O . ASP A 1 86 ? -10.961 -13.733 6.637 1.00 96.06 86 ASP A O 1
ATOM 647 N N . HIS A 1 87 ? -10.429 -11.563 6.762 1.00 95.81 87 HIS A N 1
ATOM 648 C CA . HIS A 1 87 ? -9.137 -11.826 7.392 1.00 95.81 87 HIS A CA 1
ATOM 649 C C . HIS A 1 87 ? -9.263 -12.537 8.743 1.00 95.81 87 HIS A C 1
ATOM 651 O O . HIS A 1 87 ? -8.514 -13.469 9.045 1.00 95.81 87 HIS A O 1
ATOM 657 N N . VAL A 1 88 ? -10.222 -12.123 9.577 1.00 94.88 88 VAL A N 1
ATOM 658 C CA . VAL A 1 88 ? -10.501 -12.784 10.862 1.00 94.88 88 VAL A CA 1
ATOM 659 C C . VAL A 1 88 ? -10.986 -14.216 10.641 1.00 94.88 88 VAL A C 1
ATOM 661 O O . VAL A 1 88 ? -10.567 -15.121 11.369 1.00 94.88 88 VAL A O 1
ATOM 664 N N . PHE A 1 89 ? -11.840 -14.438 9.641 1.00 94.38 89 PHE A N 1
ATOM 665 C CA . PHE A 1 89 ? -12.304 -15.766 9.259 1.00 94.38 89 PHE A CA 1
ATOM 666 C C . PHE A 1 89 ? -11.132 -16.655 8.831 1.00 94.38 89 PHE A C 1
ATOM 668 O O . PHE A 1 89 ? -11.008 -17.778 9.322 1.00 94.38 89 PHE A O 1
ATOM 675 N N . TRP A 1 90 ? -10.222 -16.147 8.001 1.00 93.94 90 TRP A N 1
ATOM 676 C CA . TRP A 1 90 ? -9.022 -16.877 7.599 1.00 93.94 90 TRP A CA 1
ATOM 677 C C . TRP A 1 90 ? -8.117 -17.214 8.795 1.00 93.94 90 TRP A C 1
ATOM 679 O O . TRP A 1 90 ? -7.742 -18.374 8.966 1.00 93.94 90 TRP A O 1
ATOM 689 N N . ARG A 1 91 ? -7.841 -16.248 9.687 1.00 93.75 91 ARG A N 1
ATOM 690 C CA . ARG A 1 91 ? -7.014 -16.466 10.893 1.00 93.75 91 ARG A CA 1
ATOM 691 C C . ARG A 1 91 ? -7.556 -17.571 11.799 1.00 93.75 91 ARG A C 1
ATOM 693 O O . ARG A 1 91 ? -6.775 -18.341 12.345 1.00 93.75 91 ARG A O 1
ATOM 700 N N . ARG A 1 92 ? -8.881 -17.653 11.959 1.00 91.88 92 ARG A N 1
ATOM 701 C CA . ARG A 1 92 ? -9.534 -18.690 12.778 1.00 91.88 92 ARG A CA 1
ATOM 702 C C . ARG A 1 92 ? -9.485 -20.073 12.129 1.00 91.88 92 ARG A C 1
ATOM 704 O O . ARG A 1 92 ? -9.418 -21.068 12.840 1.00 91.88 92 ARG A O 1
ATOM 711 N N . ASN A 1 93 ? -9.527 -20.136 10.798 1.00 93.19 93 ASN A N 1
ATOM 712 C CA . ASN A 1 93 ? -9.609 -21.397 10.060 1.00 93.19 93 ASN A CA 1
ATOM 713 C C . ASN A 1 93 ? -8.257 -21.954 9.600 1.00 93.19 93 ASN A C 1
ATOM 715 O O . ASN A 1 93 ? -8.207 -23.106 9.180 1.00 93.19 93 ASN A O 1
ATOM 719 N N . PHE A 1 94 ? -7.171 -21.175 9.668 1.00 90.06 94 PHE A N 1
ATOM 720 C CA . PHE A 1 94 ? -5.842 -21.642 9.264 1.00 90.06 94 PHE A CA 1
ATOM 721 C C . PHE A 1 94 ? -5.390 -22.856 10.096 1.00 90.06 94 PHE A C 1
ATOM 723 O O . PHE A 1 94 ? -4.958 -23.859 9.533 1.00 90.06 94 PHE A O 1
ATOM 730 N N . HIS A 1 95 ? -5.607 -22.804 11.416 1.00 91.06 95 HIS A N 1
ATOM 731 C CA . HIS A 1 95 ? -5.473 -23.939 12.334 1.00 91.06 95 HIS A CA 1
ATOM 732 C C . HIS A 1 95 ? -6.606 -23.924 13.376 1.00 91.06 95 HIS A C 1
ATOM 734 O O . HIS A 1 95 ? -6.452 -23.346 14.451 1.00 91.06 95 HIS A O 1
ATOM 740 N N . PRO A 1 96 ? -7.755 -24.571 13.088 1.00 90.12 96 PRO A N 1
ATOM 741 C CA . PRO A 1 96 ? -8.936 -24.509 13.956 1.00 90.12 96 PRO A CA 1
ATOM 742 C C . PRO A 1 96 ? -8.745 -25.143 15.340 1.00 90.12 96 PRO A C 1
ATOM 744 O O . PRO A 1 96 ? -9.526 -24.889 16.252 1.00 90.12 96 PRO A O 1
ATOM 747 N N . SER A 1 97 ? -7.741 -26.009 15.488 1.00 92.06 97 SER A N 1
ATOM 748 C CA . SER A 1 97 ? -7.411 -26.689 16.742 1.00 92.06 97 SER A CA 1
ATOM 749 C C . SER A 1 97 ? -6.678 -25.804 17.748 1.00 92.06 97 SER A C 1
ATOM 751 O O . SER A 1 97 ? -6.599 -26.173 18.920 1.00 92.06 97 SER A O 1
ATOM 753 N N . ASP A 1 98 ? -6.113 -24.680 17.307 1.00 92.62 98 ASP A N 1
ATOM 754 C CA . ASP A 1 98 ? -5.269 -23.854 18.162 1.00 92.62 98 ASP A CA 1
ATOM 755 C C . ASP A 1 98 ? -6.125 -23.077 19.177 1.00 92.62 98 ASP A C 1
ATOM 757 O O . ASP A 1 98 ? -7.130 -22.454 18.813 1.00 92.62 98 ASP A O 1
ATOM 761 N N . PRO A 1 99 ? -5.759 -23.084 20.472 1.00 91.38 99 PRO A N 1
ATOM 762 C CA . PRO A 1 99 ? -6.493 -22.333 21.477 1.00 91.38 99 PRO A CA 1
ATOM 763 C C . PRO A 1 99 ? -6.319 -20.829 21.251 1.00 91.38 99 PRO A C 1
ATOM 765 O O . PRO A 1 99 ? -5.246 -20.359 20.878 1.00 91.38 99 PRO A O 1
ATOM 768 N N . SER A 1 100 ? -7.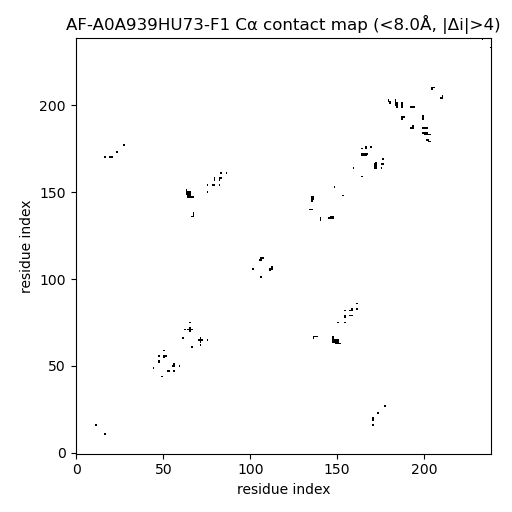362 -20.048 21.542 1.00 90.19 100 SER A N 1
ATOM 769 C CA . SER A 1 100 ? -7.281 -18.583 21.491 1.00 90.19 100 SER A CA 1
ATOM 770 C C . SER A 1 100 ? -6.363 -18.059 22.604 1.00 90.19 100 SER A C 1
ATOM 772 O O . SER A 1 100 ? -6.719 -18.203 23.775 1.00 90.19 100 SER A O 1
ATOM 774 N N . PRO A 1 101 ? -5.221 -17.413 22.285 1.00 92.12 101 PRO A N 1
ATOM 775 C CA . PRO A 1 101 ? -4.287 -16.934 23.310 1.00 92.12 101 PRO A CA 1
ATOM 776 C C . PRO A 1 101 ? -4.863 -15.798 24.164 1.00 92.12 101 PRO A C 1
ATOM 778 O O . PRO A 1 101 ? -4.500 -15.641 25.325 1.00 92.12 101 PRO A O 1
ATOM 781 N N . ILE A 1 102 ? -5.770 -15.007 23.585 1.00 92.88 102 ILE A N 1
ATOM 782 C CA . ILE A 1 102 ? -6.465 -13.907 24.258 1.00 92.88 102 ILE A CA 1
ATOM 783 C C . ILE A 1 102 ? -7.869 -14.393 24.618 1.00 92.88 102 ILE A C 1
ATOM 785 O O . ILE A 1 102 ? -8.733 -14.514 23.747 1.00 92.88 102 ILE A O 1
ATOM 789 N N . THR A 1 103 ? -8.093 -14.683 25.898 1.00 93.25 103 THR A N 1
ATOM 790 C CA . THR A 1 103 ? -9.370 -15.196 26.413 1.00 93.25 103 THR A CA 1
ATOM 791 C C . THR A 1 103 ? -10.309 -14.071 26.854 1.00 93.25 103 THR A C 1
ATOM 793 O O . THR A 1 103 ? -9.891 -12.950 27.140 1.00 93.25 103 THR A O 1
ATOM 796 N N . GLU A 1 104 ? -11.605 -14.371 26.973 1.00 92.81 104 GLU A N 1
ATOM 797 C CA . GLU A 1 104 ? -12.594 -13.417 27.503 1.00 92.81 104 GLU A CA 1
ATOM 798 C C . GLU A 1 104 ? -12.359 -13.058 28.979 1.00 92.81 104 GLU A C 1
ATOM 800 O O . GLU A 1 104 ? -12.758 -11.980 29.415 1.00 92.81 104 GLU A O 1
ATOM 805 N N . SER A 1 105 ? -11.695 -13.923 29.756 1.00 93.94 105 SER A N 1
ATOM 806 C CA . SER A 1 105 ? -11.293 -13.594 31.128 1.00 93.94 105 SER A CA 1
ATOM 807 C C . SER A 1 105 ? -10.194 -12.533 31.143 1.00 93.94 105 SER A C 1
ATOM 809 O O . SER A 1 105 ? -10.321 -11.560 31.879 1.00 93.94 105 SER A O 1
ATOM 811 N N . MET A 1 106 ? -9.185 -12.667 30.271 1.00 94.81 106 MET A N 1
ATOM 812 C CA . MET A 1 106 ? -8.087 -11.703 30.141 1.00 94.81 106 MET A CA 1
ATOM 813 C C . MET A 1 106 ? -8.600 -10.313 29.754 1.00 94.81 106 MET A C 1
ATOM 815 O O . MET A 1 106 ? -8.133 -9.310 30.279 1.00 94.81 106 MET A O 1
ATOM 819 N N . LYS A 1 107 ? -9.632 -10.235 28.903 1.00 93.88 107 LYS A N 1
ATOM 820 C CA . LYS A 1 107 ? -10.253 -8.955 28.515 1.00 93.88 107 LYS A CA 1
ATOM 821 C C . LYS A 1 107 ? -10.914 -8.196 29.671 1.00 93.88 107 LYS A C 1
ATOM 823 O O . LYS A 1 107 ? -11.201 -7.011 29.531 1.00 93.88 107 LYS A O 1
ATOM 828 N N . ARG A 1 108 ? -11.208 -8.874 30.784 1.00 94.81 108 ARG A N 1
ATOM 829 C CA . ARG A 1 108 ? -11.824 -8.284 31.985 1.00 94.81 108 ARG A CA 1
ATOM 830 C C . ARG A 1 108 ? -10.794 -7.927 33.054 1.00 94.81 108 ARG A C 1
ATOM 832 O O . ARG A 1 108 ? -11.170 -7.366 34.079 1.00 94.81 108 ARG A O 1
ATOM 839 N N . GLU A 1 109 ? -9.527 -8.276 32.848 1.00 96.44 109 GLU A N 1
ATOM 840 C CA . GLU A 1 109 ? -8.457 -7.945 33.783 1.00 96.44 109 GLU A CA 1
ATOM 841 C C . GLU A 1 109 ? -8.177 -6.436 33.764 1.00 96.44 109 GLU A C 1
ATOM 843 O O . GLU A 1 109 ? -8.235 -5.816 32.697 1.00 96.44 109 GLU A O 1
ATOM 848 N N . PRO A 1 110 ? -7.833 -5.834 34.920 1.00 96.44 110 PRO A N 1
ATOM 849 C CA . PRO A 1 110 ? -7.623 -4.391 35.019 1.00 96.44 110 PRO A CA 1
ATOM 850 C C . PRO A 1 110 ? -6.539 -3.902 34.054 1.00 96.44 110 PRO A C 1
ATOM 852 O O . PRO A 1 110 ? -6.754 -2.926 33.350 1.00 96.44 110 PRO A O 1
ATOM 855 N N . GLY A 1 111 ? -5.437 -4.647 33.904 1.00 96.12 111 GLY A N 1
ATOM 856 C CA . GLY A 1 111 ? -4.368 -4.273 32.973 1.00 96.12 111 GLY A CA 1
ATOM 857 C C . GLY A 1 111 ? -4.797 -4.251 31.499 1.00 96.12 111 GLY A C 1
ATOM 858 O O . GLY A 1 111 ? -4.283 -3.443 30.729 1.00 96.12 111 GLY A O 1
ATOM 859 N N . TYR A 1 112 ? -5.750 -5.100 31.092 1.00 96.31 112 TYR A N 1
ATOM 860 C CA . TYR A 1 112 ? -6.298 -5.059 29.733 1.00 96.31 112 TYR A CA 1
ATOM 861 C C . TYR A 1 112 ? -7.216 -3.849 29.545 1.00 96.31 112 TYR A C 1
ATOM 863 O O . TYR A 1 112 ? -7.138 -3.175 28.519 1.00 96.31 112 TYR A O 1
ATOM 871 N N . LEU A 1 113 ? -8.068 -3.563 30.533 1.00 96.62 113 LEU A N 1
ATOM 872 C CA . LEU A 1 113 ? -8.976 -2.416 30.501 1.00 96.62 113 LEU A CA 1
ATOM 873 C C . LEU A 1 113 ? -8.200 -1.093 30.456 1.00 96.62 113 LEU A C 1
ATOM 875 O O . LEU A 1 113 ? -8.458 -0.283 29.568 1.00 96.62 113 LEU A O 1
ATOM 879 N N . ASP A 1 114 ? -7.178 -0.940 31.303 1.00 97.75 114 ASP A N 1
ATOM 880 C CA . ASP A 1 114 ? -6.301 0.236 31.320 1.00 97.75 114 ASP A CA 1
ATOM 881 C C . ASP A 1 114 ? -5.614 0.445 29.957 1.00 97.75 114 ASP A C 1
ATOM 883 O O . ASP A 1 114 ? -5.542 1.562 29.439 1.00 97.75 114 ASP A O 1
ATOM 887 N N . ALA A 1 115 ? -5.147 -0.640 29.326 1.00 97.44 115 ALA A N 1
ATOM 888 C CA . ALA A 1 115 ? -4.530 -0.583 28.003 1.00 97.44 115 ALA A CA 1
ATOM 889 C C . ALA A 1 115 ? -5.529 -0.201 26.895 1.00 97.44 115 ALA A C 1
ATOM 891 O O . ALA A 1 115 ? -5.178 0.551 25.983 1.00 97.44 115 ALA A O 1
ATOM 892 N N . VAL A 1 116 ? -6.771 -0.696 26.959 1.00 97.38 116 VAL A N 1
ATOM 893 C CA . VAL A 1 116 ? -7.839 -0.333 26.012 1.00 97.38 116 VAL A CA 1
ATOM 894 C C . VAL A 1 116 ? -8.226 1.136 26.156 1.00 97.38 116 VAL A C 1
ATOM 896 O O . VAL A 1 116 ? -8.428 1.810 25.142 1.00 97.38 116 VAL A O 1
ATOM 899 N N . ASP A 1 117 ? -8.312 1.635 27.386 1.00 97.88 117 ASP A N 1
ATOM 900 C CA . ASP A 1 117 ? -8.646 3.031 27.658 1.00 97.88 117 ASP A CA 1
ATOM 901 C C . ASP A 1 117 ? -7.544 3.970 27.162 1.00 97.88 117 ASP A C 1
ATOM 903 O O . ASP A 1 117 ? -7.841 4.955 26.475 1.00 97.88 117 ASP A O 1
ATOM 907 N N . LEU A 1 118 ? -6.274 3.621 27.396 1.00 98.06 118 LEU A N 1
ATOM 908 C CA . LEU A 1 118 ? -5.135 4.351 26.839 1.00 98.06 118 LEU A CA 1
ATOM 909 C C . LEU A 1 118 ? -5.162 4.346 25.304 1.00 98.06 118 LEU A C 1
ATOM 911 O O . LEU A 1 118 ? -5.067 5.402 24.682 1.00 98.06 118 LEU A O 1
ATOM 915 N N . LEU A 1 119 ? -5.353 3.174 24.688 1.00 98.06 119 LEU A N 1
ATOM 916 C CA . LEU A 1 119 ? -5.406 3.030 23.232 1.00 98.06 119 LEU A CA 1
ATOM 917 C C . LEU A 1 119 ? -6.497 3.912 22.615 1.00 98.06 119 LEU A C 1
ATOM 919 O O . LEU A 1 119 ? -6.240 4.623 21.645 1.00 98.06 119 LEU A O 1
ATOM 923 N N . LYS A 1 120 ? -7.715 3.875 23.169 1.00 97.94 120 LYS A N 1
ATOM 924 C CA . LYS A 1 120 ? -8.837 4.685 22.675 1.00 97.94 120 LYS A CA 1
ATOM 925 C C . LYS A 1 120 ? -8.575 6.175 22.855 1.00 97.94 120 LYS A C 1
ATOM 927 O O . LYS A 1 120 ? -8.848 6.940 21.935 1.00 97.94 120 LYS A O 1
ATOM 932 N N . THR A 1 121 ? -8.045 6.574 24.010 1.00 98.31 121 THR A N 1
ATOM 933 C CA . THR A 1 121 ? -7.737 7.978 24.309 1.00 98.31 121 THR A CA 1
ATOM 934 C C . THR A 1 121 ? -6.724 8.533 23.314 1.00 98.31 121 THR A C 1
ATOM 936 O O . THR A 1 121 ? -7.008 9.522 22.640 1.00 98.31 121 THR A O 1
ATOM 939 N N . GLU A 1 122 ? -5.591 7.851 23.137 1.00 98.25 122 GLU A N 1
ATOM 940 C CA . GLU A 1 122 ? -4.553 8.285 22.197 1.00 98.25 122 GLU A CA 1
ATOM 941 C C . GLU A 1 122 ? -5.026 8.236 20.740 1.00 98.25 122 GLU A C 1
ATOM 943 O O . GLU A 1 122 ? -4.707 9.124 19.950 1.00 98.25 122 GLU A O 1
ATOM 948 N N . PHE A 1 123 ? -5.856 7.255 20.375 1.00 97.69 123 PHE A N 1
ATOM 949 C CA . PHE A 1 123 ? -6.444 7.193 19.039 1.00 97.69 123 PHE A CA 1
ATOM 950 C C . PHE A 1 123 ? -7.391 8.371 18.765 1.00 97.69 123 PHE A C 1
ATOM 952 O O . PHE A 1 123 ? -7.322 8.983 17.698 1.00 97.69 123 PHE A O 1
ATOM 959 N N . TYR A 1 124 ? -8.249 8.746 19.719 1.00 97.69 124 TYR A N 1
ATOM 960 C CA . TYR A 1 124 ? -9.113 9.919 19.565 1.00 97.69 124 TYR A CA 1
ATOM 961 C C . TYR A 1 124 ? -8.325 11.230 19.552 1.00 97.69 124 TYR A C 1
ATOM 963 O O . TYR A 1 124 ? -8.669 12.125 18.774 1.00 97.69 124 TYR A O 1
ATOM 971 N N . ASN A 1 125 ? -7.250 11.327 20.338 1.00 97.75 125 ASN A N 1
ATOM 972 C CA . ASN A 1 125 ? -6.325 12.458 20.286 1.00 97.75 125 ASN A CA 1
ATOM 973 C C . ASN A 1 125 ? -5.689 12.573 18.896 1.00 97.75 125 ASN A C 1
ATOM 975 O O . ASN A 1 125 ? -5.735 13.642 18.288 1.00 97.75 125 ASN A O 1
ATOM 979 N N . LEU A 1 126 ? -5.192 11.463 18.342 1.00 97.38 126 LEU A N 1
ATOM 980 C CA . LEU A 1 126 ? -4.652 11.418 16.985 1.00 97.38 126 LEU A CA 1
ATOM 981 C C . LEU A 1 126 ? -5.689 11.874 15.949 1.00 97.38 126 LEU A C 1
ATOM 983 O O . LEU A 1 126 ? -5.384 12.717 15.108 1.00 97.38 126 LEU A O 1
ATOM 987 N N . LEU A 1 127 ? -6.927 11.374 16.018 1.00 96.31 127 LEU A N 1
ATOM 988 C CA . LEU A 1 127 ? -7.998 11.798 15.110 1.00 96.31 127 LEU A CA 1
ATOM 989 C C . LEU A 1 127 ? -8.323 13.294 15.241 1.00 96.31 127 LEU A C 1
ATOM 991 O O . LEU A 1 127 ? -8.657 13.937 14.244 1.00 96.31 127 LEU A O 1
ATOM 995 N N . ALA A 1 128 ? -8.246 13.860 16.446 1.00 96.50 128 ALA A N 1
ATOM 996 C CA . ALA A 1 128 ? -8.438 15.290 16.667 1.00 96.50 128 ALA A CA 1
ATOM 997 C C . ALA A 1 128 ? -7.292 16.125 16.073 1.00 96.50 128 ALA A C 1
ATOM 999 O O . ALA A 1 128 ? -7.555 17.149 15.442 1.00 96.50 128 ALA A O 1
ATOM 1000 N N . GLU A 1 129 ? -6.043 15.676 16.214 1.00 96.44 129 GLU A N 1
ATOM 1001 C CA . GLU A 1 129 ? -4.878 16.322 15.599 1.00 96.44 129 GLU A CA 1
ATOM 1002 C C . GLU A 1 129 ? -4.927 16.249 14.068 1.00 96.44 129 GLU A C 1
ATOM 1004 O O . GLU A 1 129 ? -4.710 17.257 13.395 1.00 96.44 129 GLU A O 1
ATOM 1009 N N . LEU A 1 130 ? -5.312 15.103 13.496 1.00 94.81 130 LEU A N 1
ATOM 1010 C CA . LEU A 1 130 ? -5.428 14.939 12.044 1.00 94.81 130 LEU A CA 1
ATOM 1011 C C . LEU A 1 130 ? -6.443 15.907 11.418 1.00 94.81 130 LEU A C 1
ATOM 1013 O O . LEU A 1 130 ? -6.208 16.385 10.309 1.00 94.81 130 LEU A O 1
ATOM 1017 N N . LYS A 1 131 ? -7.517 16.281 12.131 1.00 91.88 131 LYS A N 1
ATOM 1018 C CA . LYS A 1 131 ? -8.495 17.291 11.670 1.00 91.88 131 LYS A CA 1
ATOM 1019 C C . LYS A 1 131 ? -7.901 18.693 11.493 1.00 91.88 131 LYS A C 1
ATOM 1021 O O . LYS A 1 131 ? -8.513 19.510 10.812 1.00 91.88 131 LYS A O 1
ATOM 1026 N N . LYS A 1 132 ? -6.734 18.981 12.082 1.00 91.88 132 LYS A N 1
ATOM 1027 C CA . LYS A 1 132 ? -6.006 20.248 11.884 1.00 91.88 132 LYS A CA 1
ATOM 1028 C C . LYS A 1 132 ? -5.226 20.282 10.562 1.00 91.88 132 LYS A C 1
ATOM 1030 O O . LYS A 1 132 ? -4.647 21.312 10.225 1.00 91.88 132 LYS A O 1
ATOM 1035 N N . SER A 1 133 ? -5.194 19.171 9.826 1.00 90.44 133 SER A N 1
ATOM 1036 C CA . SER A 1 133 ? -4.535 19.067 8.521 1.00 90.44 133 SER A CA 1
ATOM 1037 C C . SER A 1 133 ? -5.306 19.809 7.423 1.00 90.44 133 SER A C 1
ATOM 1039 O O . SER A 1 133 ? -6.457 20.211 7.596 1.00 90.44 133 SER A O 1
ATOM 1041 N N . GLY A 1 134 ? -4.670 19.977 6.259 1.00 86.31 134 GLY A N 1
ATOM 1042 C CA . GLY A 1 134 ? -5.307 20.581 5.090 1.00 86.31 134 GLY A CA 1
ATOM 1043 C C . GLY A 1 134 ? -6.561 19.804 4.653 1.00 86.31 134 GLY A C 1
ATOM 1044 O O . GLY A 1 134 ? -6.501 18.578 4.545 1.00 86.31 134 GLY A O 1
ATOM 1045 N N . PRO A 1 135 ? -7.696 20.475 4.375 1.00 89.25 135 PRO A N 1
ATOM 1046 C CA . PRO A 1 135 ? -8.936 19.808 3.987 1.00 89.25 135 PRO A CA 1
ATOM 1047 C C . PRO A 1 135 ? -8.902 19.386 2.507 1.00 89.25 135 PRO A C 1
ATOM 1049 O O . PRO A 1 135 ? -9.609 19.959 1.679 1.00 89.25 135 PRO A O 1
ATOM 1052 N N . PHE A 1 136 ? -8.076 18.391 2.165 1.00 90.31 136 PHE A N 1
ATOM 1053 C CA . PHE A 1 136 ? -7.831 17.969 0.775 1.00 90.31 136 PHE A CA 1
ATOM 1054 C C . PHE A 1 136 ? -9.044 17.345 0.077 1.00 90.31 136 PHE A C 1
ATOM 1056 O O . PHE A 1 136 ? -9.121 17.388 -1.144 1.00 90.31 136 PHE A O 1
ATOM 1063 N N . ALA A 1 137 ? -10.009 16.813 0.833 1.00 89.19 137 ALA A N 1
ATOM 1064 C CA . ALA A 1 137 ? -11.270 16.321 0.274 1.00 89.19 137 ALA A CA 1
ATOM 1065 C C . ALA A 1 137 ? -12.232 17.456 -0.137 1.00 89.19 137 ALA A C 1
ATOM 1067 O O . ALA A 1 137 ? -13.215 17.228 -0.838 1.00 89.19 137 ALA A O 1
ATOM 1068 N N . SER A 1 138 ? -11.987 18.693 0.308 1.00 90.56 138 SER A N 1
ATOM 1069 C CA . SER A 1 138 ? -12.855 19.826 -0.005 1.00 90.56 138 SER A CA 1
ATOM 1070 C C . SER A 1 138 ? -12.610 20.332 -1.420 1.00 90.56 138 SER A C 1
ATOM 1072 O O . SER A 1 138 ? -11.491 20.704 -1.759 1.00 90.56 138 SER A O 1
ATOM 1074 N N . MET A 1 139 ? -13.687 20.534 -2.185 1.00 89.75 139 MET A N 1
ATOM 1075 C CA . MET A 1 139 ? -13.635 21.184 -3.507 1.00 89.75 139 MET A CA 1
ATOM 1076 C C . MET A 1 139 ? -13.046 22.606 -3.477 1.00 89.75 139 MET A C 1
ATOM 1078 O O . MET A 1 139 ? -12.701 23.167 -4.515 1.00 89.75 139 MET A O 1
ATOM 1082 N N . ARG A 1 140 ? -12.955 23.217 -2.286 1.00 91.94 140 ARG A N 1
ATOM 1083 C CA . ARG A 1 140 ? -12.335 24.535 -2.083 1.00 91.94 140 ARG A CA 1
ATOM 1084 C C . ARG A 1 140 ? -10.807 24.480 -2.087 1.00 91.94 140 ARG A C 1
ATOM 1086 O O . ARG A 1 140 ? -10.178 25.524 -2.234 1.00 91.94 140 ARG A O 1
ATOM 1093 N N . TYR A 1 141 ? -10.211 23.309 -1.880 1.00 91.06 141 TYR A N 1
ATOM 1094 C CA . TYR A 1 141 ? -8.767 23.137 -1.903 1.00 91.06 141 TYR A CA 1
ATOM 1095 C C . TYR A 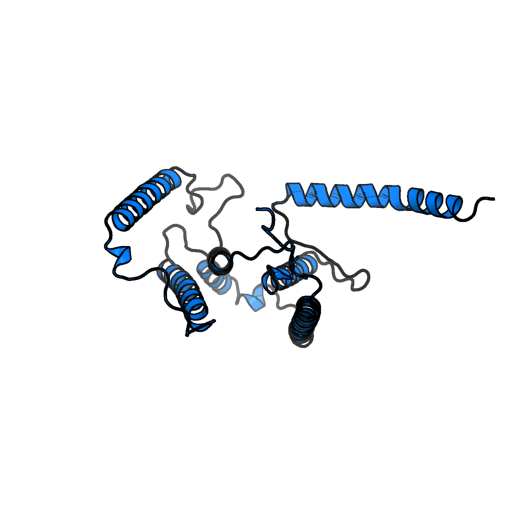1 141 ? -8.295 22.948 -3.351 1.00 91.06 141 TYR A C 1
ATOM 1097 O O . TYR A 1 141 ? -8.624 21.956 -3.984 1.00 91.06 141 TYR A O 1
ATOM 1105 N N . GLN A 1 142 ? -7.529 23.901 -3.887 1.00 89.06 142 GLN A N 1
ATOM 1106 C CA . GLN A 1 142 ? -6.996 23.862 -5.263 1.00 89.06 142 GLN A CA 1
ATOM 1107 C C . GLN A 1 142 ? -5.507 24.249 -5.293 1.00 89.06 142 GLN A C 1
ATOM 1109 O O . GLN A 1 142 ? -5.051 24.968 -6.177 1.00 89.06 142 GLN A O 1
ATOM 1114 N N . GLY A 1 143 ? -4.769 23.852 -4.251 1.00 90.19 143 GLY A N 1
ATOM 1115 C CA . GLY A 1 143 ? -3.382 24.264 -4.026 1.00 90.19 143 GLY A CA 1
ATOM 1116 C C . GLY A 1 143 ? -2.356 23.308 -4.635 1.00 90.19 143 GLY A C 1
ATOM 1117 O O . GLY A 1 143 ? -1.922 23.477 -5.770 1.00 90.19 143 GLY A O 1
ATOM 1118 N N . HIS A 1 144 ? -1.908 22.336 -3.841 1.00 90.62 144 HIS A N 1
ATOM 1119 C CA . HIS A 1 144 ? -0.889 21.366 -4.247 1.00 90.62 144 HIS A CA 1
ATOM 1120 C C . HIS A 1 144 ? -1.498 20.140 -4.945 1.00 90.62 144 HIS A C 1
ATOM 1122 O O . HIS A 1 144 ? -2.715 20.019 -5.064 1.00 90.62 144 HIS A O 1
ATOM 1128 N N . MET A 1 145 ? -0.640 19.211 -5.387 1.00 90.56 145 MET A N 1
ATOM 1129 C CA . MET A 1 145 ? -1.007 17.919 -5.990 1.00 90.56 145 MET A CA 1
ATOM 1130 C C . MET A 1 145 ? -1.591 16.940 -4.954 1.00 90.56 145 MET A C 1
ATOM 1132 O O . MET A 1 145 ? -1.115 15.818 -4.794 1.00 90.56 145 MET A O 1
ATOM 1136 N N . THR A 1 146 ? -2.592 17.384 -4.204 1.00 88.06 146 THR A N 1
ATOM 1137 C CA . THR A 1 146 ? -3.249 16.615 -3.151 1.00 88.06 146 THR A CA 1
ATOM 1138 C C . THR A 1 146 ? -4.752 16.748 -3.298 1.00 88.06 146 THR A C 1
ATOM 1140 O O . THR A 1 146 ? -5.294 17.853 -3.310 1.00 88.06 146 THR A O 1
ATOM 1143 N N . TRP A 1 147 ? -5.406 15.598 -3.387 1.00 88.81 147 TRP A N 1
ATOM 1144 C CA . TRP A 1 147 ? -6.850 15.457 -3.483 1.00 88.81 147 TRP A CA 1
ATOM 1145 C C . TRP A 1 147 ? -7.302 14.234 -2.677 1.00 88.81 147 TRP A C 1
ATOM 1147 O O . TRP A 1 147 ? -6.463 13.486 -2.157 1.00 88.81 147 TRP A O 1
ATOM 1157 N N . ASP A 1 148 ? -8.615 14.036 -2.574 1.00 90.50 148 ASP A N 1
ATOM 1158 C CA . ASP A 1 148 ? -9.195 12.825 -1.999 1.00 90.50 148 ASP A CA 1
ATOM 1159 C C . ASP A 1 148 ? -8.650 11.561 -2.686 1.00 90.50 148 ASP A C 1
ATOM 1161 O O . ASP A 1 148 ? -8.405 11.535 -3.897 1.00 90.50 148 ASP A O 1
ATOM 1165 N N . GLN A 1 149 ? -8.420 10.521 -1.889 1.00 92.44 149 GLN A N 1
ATOM 1166 C CA . GLN A 1 149 ? -7.860 9.260 -2.366 1.00 92.44 149 GLN A CA 1
ATOM 1167 C C . GLN A 1 149 ? -8.973 8.358 -2.904 1.00 92.44 149 GLN A C 1
ATOM 1169 O O . GLN A 1 149 ? -10.126 8.433 -2.483 1.00 92.44 149 GLN A O 1
ATOM 1174 N N . THR A 1 150 ? -8.633 7.465 -3.830 1.00 93.88 150 THR A N 1
ATOM 1175 C CA . THR A 1 150 ? -9.617 6.527 -4.379 1.00 93.88 150 THR A CA 1
ATOM 1176 C C . THR A 1 150 ? -9.974 5.457 -3.338 1.00 93.88 150 THR A C 1
ATOM 1178 O O . THR A 1 150 ? -9.098 4.871 -2.695 1.00 93.88 150 THR A O 1
ATOM 1181 N N . MET A 1 151 ? -11.266 5.161 -3.175 1.00 94.38 151 MET A N 1
ATOM 1182 C CA . MET A 1 151 ? -11.771 4.108 -2.289 1.00 94.38 151 MET A CA 1
ATOM 1183 C C . MET A 1 151 ? -11.166 2.734 -2.598 1.00 94.38 151 MET A C 1
ATOM 1185 O O . MET A 1 151 ? -10.763 2.076 -1.641 1.00 94.38 151 MET A O 1
ATOM 1189 N N . PRO A 1 152 ? -11.010 2.295 -3.867 1.00 93.50 152 PRO A N 1
ATOM 1190 C CA . PRO A 1 152 ? -10.302 1.051 -4.167 1.00 93.50 152 PRO A CA 1
ATOM 1191 C C . PRO A 1 152 ? -8.856 1.042 -3.656 1.00 93.50 152 PRO A C 1
ATOM 1193 O O . PRO A 1 152 ? -8.408 0.030 -3.120 1.00 93.50 152 PRO A O 1
ATOM 1196 N N . GLY A 1 153 ? -8.138 2.168 -3.762 1.00 94.06 153 GLY A N 1
ATOM 1197 C CA . GLY A 1 153 ? -6.780 2.303 -3.232 1.00 94.06 153 GLY A CA 1
ATOM 1198 C C . GLY A 1 153 ? -6.743 2.197 -1.707 1.00 94.06 153 GLY A C 1
ATOM 1199 O O . GLY A 1 153 ? -5.964 1.417 -1.161 1.00 94.06 153 GLY A O 1
ATOM 1200 N N . MET A 1 154 ? -7.633 2.917 -1.017 1.00 95.50 154 MET A N 1
ATOM 1201 C CA . MET A 1 154 ? -7.743 2.870 0.446 1.00 95.50 154 MET A CA 1
ATOM 1202 C C . MET A 1 154 ? -8.158 1.483 0.957 1.00 95.50 154 MET A C 1
ATOM 1204 O O . MET A 1 154 ? -7.520 0.943 1.861 1.00 95.50 154 MET A O 1
ATOM 1208 N N . ALA A 1 155 ? -9.199 0.887 0.368 1.00 95.50 155 ALA A N 1
ATOM 1209 C CA . ALA A 1 155 ? -9.719 -0.420 0.762 1.00 95.50 155 ALA A CA 1
ATOM 1210 C C . ALA A 1 155 ? -8.713 -1.543 0.470 1.00 95.50 155 ALA A C 1
ATOM 1212 O O . ALA A 1 155 ? -8.485 -2.398 1.325 1.00 95.50 155 ALA A O 1
ATOM 1213 N N . GLY A 1 156 ? -8.060 -1.513 -0.698 1.00 95.06 156 GLY A N 1
ATOM 1214 C CA . GLY A 1 156 ? -7.009 -2.465 -1.054 1.00 95.06 156 GLY A CA 1
ATOM 1215 C C . GLY A 1 156 ? -5.807 -2.381 -0.113 1.00 95.06 156 GLY A C 1
ATOM 1216 O O . GLY A 1 156 ? -5.316 -3.411 0.350 1.00 95.06 156 GLY A O 1
ATOM 1217 N N . TYR A 1 157 ? -5.377 -1.164 0.238 1.00 95.81 157 TYR A N 1
ATOM 1218 C CA . TYR A 1 157 ? -4.287 -0.961 1.192 1.00 95.81 157 TYR A CA 1
ATOM 1219 C C . TYR A 1 157 ? -4.657 -1.449 2.597 1.00 95.81 157 TYR A C 1
ATOM 1221 O O . TYR A 1 157 ? -3.875 -2.167 3.216 1.00 95.81 157 TYR A O 1
ATOM 1229 N N . PHE A 1 158 ? -5.861 -1.127 3.084 1.00 96.94 158 PHE A N 1
ATOM 1230 C CA . PHE A 1 158 ? -6.359 -1.623 4.369 1.00 96.94 158 PHE A CA 1
ATOM 1231 C C . PHE A 1 158 ? -6.403 -3.157 4.402 1.00 96.94 158 PHE A C 1
ATOM 1233 O O . PHE A 1 158 ? -5.868 -3.761 5.329 1.00 96.94 158 PHE A O 1
ATOM 1240 N N . ALA A 1 159 ? -6.965 -3.793 3.370 1.00 95.81 159 ALA A N 1
ATOM 1241 C CA . ALA A 1 159 ? -7.044 -5.248 3.277 1.00 95.81 159 ALA A CA 1
ATOM 1242 C C . ALA A 1 159 ? -5.651 -5.905 3.274 1.00 95.81 159 ALA A C 1
ATOM 1244 O O . ALA A 1 159 ? -5.413 -6.855 4.018 1.00 95.81 159 ALA A O 1
ATOM 1245 N N . ALA A 1 160 ? -4.705 -5.377 2.490 1.00 94.75 160 ALA A N 1
ATOM 1246 C CA . ALA A 1 160 ? -3.344 -5.908 2.422 1.00 94.75 160 ALA A CA 1
ATOM 1247 C C . ALA A 1 160 ? -2.537 -5.663 3.713 1.00 94.75 160 ALA A C 1
ATOM 1249 O O . ALA A 1 160 ? -1.754 -6.526 4.123 1.00 94.75 160 ALA A O 1
ATOM 1250 N N . MET A 1 161 ? -2.755 -4.528 4.393 1.00 95.81 161 MET A N 1
ATOM 1251 C CA . MET A 1 161 ? -2.084 -4.178 5.654 1.00 95.81 161 MET A CA 1
ATOM 1252 C C . MET A 1 161 ? -2.315 -5.233 6.740 1.00 95.81 161 MET A C 1
ATOM 1254 O O . MET A 1 161 ? -1.411 -5.528 7.520 1.00 95.81 161 MET A O 1
ATOM 1258 N N . LEU A 1 162 ? -3.493 -5.860 6.756 1.00 95.56 162 LEU A N 1
ATOM 1259 C CA . LEU A 1 162 ? -3.834 -6.908 7.715 1.00 95.56 162 LEU A CA 1
ATOM 1260 C C . LEU A 1 162 ? -2.923 -8.152 7.624 1.00 95.56 162 LEU A C 1
ATOM 1262 O O . LEU A 1 162 ? -2.760 -8.866 8.626 1.00 95.56 162 LEU A O 1
ATOM 1266 N N . TYR A 1 163 ? -2.328 -8.405 6.452 1.00 93.62 163 TYR A N 1
ATOM 1267 C CA . TYR A 1 163 ? -1.380 -9.499 6.203 1.00 93.62 163 TYR A CA 1
ATOM 1268 C C . TYR A 1 163 ? 0.084 -9.095 6.401 1.00 93.62 163 TYR A C 1
ATOM 1270 O O . TYR A 1 163 ? 0.919 -9.981 6.568 1.00 93.62 163 TYR A O 1
ATOM 1278 N N . ASN A 1 164 ? 0.392 -7.792 6.398 1.00 94.81 164 ASN A N 1
ATOM 1279 C CA . ASN A 1 164 ? 1.730 -7.242 6.638 1.00 94.81 164 ASN A CA 1
ATOM 1280 C C . ASN A 1 164 ? 2.841 -7.934 5.814 1.00 94.81 164 ASN A C 1
ATOM 1282 O O . ASN A 1 164 ? 3.874 -8.339 6.350 1.00 94.81 164 ASN A O 1
ATOM 1286 N N . GLN A 1 165 ? 2.598 -8.130 4.513 1.00 92.81 165 GLN A N 1
ATOM 1287 C CA . GLN A 1 165 ? 3.541 -8.816 3.623 1.00 92.81 165 GLN A CA 1
ATOM 1288 C C . GLN A 1 165 ? 4.752 -7.934 3.289 1.00 92.81 165 GLN A C 1
ATOM 1290 O O . GLN A 1 165 ? 4.625 -6.724 3.108 1.00 92.81 165 GLN A O 1
ATOM 1295 N N . ASN A 1 166 ? 5.932 -8.554 3.175 1.00 93.81 166 ASN A N 1
ATOM 1296 C CA . ASN A 1 166 ? 7.183 -7.871 2.838 1.00 93.81 166 ASN A CA 1
ATOM 1297 C C . ASN A 1 166 ? 7.643 -8.221 1.416 1.00 93.81 166 ASN A C 1
ATOM 1299 O O . ASN A 1 166 ? 8.242 -9.278 1.205 1.00 93.81 166 ASN A O 1
ATOM 1303 N N . ASN A 1 167 ? 7.412 -7.311 0.465 1.00 92.69 167 ASN A N 1
ATOM 1304 C CA . ASN A 1 167 ? 7.698 -7.503 -0.964 1.00 92.69 167 ASN A CA 1
ATOM 1305 C C . ASN A 1 167 ? 9.186 -7.652 -1.326 1.00 92.69 167 ASN A C 1
ATOM 1307 O O . ASN A 1 167 ? 9.491 -8.067 -2.441 1.00 92.69 167 ASN A O 1
ATOM 1311 N N . VAL A 1 168 ? 10.116 -7.388 -0.401 1.00 92.50 168 VAL A N 1
ATOM 1312 C CA . VAL A 1 168 ? 11.558 -7.599 -0.634 1.00 92.50 168 VAL A CA 1
ATOM 1313 C C . VAL A 1 168 ? 11.897 -9.089 -0.759 1.00 92.50 168 VAL A C 1
ATOM 1315 O O . VAL A 1 168 ? 12.802 -9.462 -1.506 1.00 92.50 168 VAL A O 1
ATOM 1318 N N . ALA A 1 169 ? 11.180 -9.951 -0.035 1.00 86.69 169 ALA A N 1
ATOM 1319 C CA . ALA A 1 169 ? 11.429 -11.386 -0.009 1.00 86.69 169 ALA A CA 1
ATOM 1320 C C . ALA A 1 169 ? 10.172 -12.155 -0.426 1.00 86.69 169 ALA A C 1
ATOM 1322 O O . ALA A 1 169 ? 9.175 -12.156 0.289 1.00 86.69 169 ALA A O 1
ATOM 1323 N N . LEU A 1 170 ? 10.254 -12.879 -1.547 1.00 84.62 170 LEU A N 1
ATOM 1324 C CA . LEU A 1 170 ? 9.130 -13.619 -2.144 1.00 84.62 170 LEU A CA 1
ATOM 1325 C C . LEU A 1 170 ? 8.457 -14.617 -1.180 1.00 84.62 170 LEU A C 1
ATOM 1327 O O . LEU A 1 170 ? 7.266 -14.882 -1.280 1.00 84.62 170 LEU A O 1
ATOM 1331 N N . GLU A 1 171 ? 9.208 -15.181 -0.237 1.00 87.06 171 GLU A N 1
ATOM 1332 C CA . GLU A 1 171 ? 8.673 -16.086 0.790 1.00 87.06 171 GLU A CA 1
ATOM 1333 C C . GLU A 1 171 ? 7.765 -15.391 1.812 1.00 87.06 171 GLU A C 1
ATOM 1335 O O . GLU A 1 171 ? 6.842 -16.012 2.332 1.00 87.06 171 GLU A O 1
ATOM 1340 N N . ALA A 1 172 ? 8.000 -14.102 2.066 1.00 84.81 172 ALA A N 1
ATOM 1341 C CA . ALA A 1 172 ? 7.223 -13.282 2.989 1.00 84.81 172 ALA A CA 1
ATOM 1342 C C . ALA A 1 172 ? 6.052 -12.557 2.298 1.00 84.81 172 ALA A C 1
ATOM 1344 O O . ALA A 1 172 ? 5.234 -11.928 2.970 1.00 84.81 172 ALA A O 1
ATOM 1345 N N . SER A 1 173 ? 5.979 -12.613 0.965 1.00 90.75 173 SER A N 1
ATOM 1346 C CA . SER A 1 173 ? 5.025 -11.856 0.142 1.00 90.75 173 SER A CA 1
ATOM 1347 C C . SER A 1 173 ? 4.632 -12.556 -1.170 1.00 90.75 173 SER A C 1
ATOM 1349 O O . SER A 1 173 ? 4.613 -11.950 -2.245 1.00 90.75 173 SER A O 1
ATOM 1351 N N . PRO A 1 174 ? 4.269 -13.850 -1.137 1.00 87.88 174 PRO A N 1
ATOM 1352 C CA . PRO A 1 174 ? 4.118 -14.645 -2.352 1.00 87.88 174 PRO A CA 1
ATOM 1353 C C . PRO A 1 174 ? 3.013 -14.139 -3.283 1.00 87.88 174 PRO A C 1
ATOM 1355 O O . PRO A 1 174 ? 3.052 -14.425 -4.475 1.00 87.88 174 PRO A O 1
ATOM 1358 N N . ILE A 1 175 ? 2.024 -13.416 -2.750 1.00 91.38 175 ILE A N 1
ATOM 1359 C CA . ILE A 1 175 ? 0.914 -12.862 -3.529 1.00 91.38 175 ILE A CA 1
ATOM 1360 C C . ILE A 1 175 ? 1.146 -11.384 -3.828 1.00 91.38 175 ILE A C 1
ATOM 1362 O O . ILE A 1 175 ? 0.977 -10.973 -4.974 1.00 91.38 175 ILE A O 1
ATOM 1366 N N . THR A 1 176 ? 1.566 -10.578 -2.851 1.00 91.44 176 THR A N 1
ATOM 1367 C CA . THR A 1 176 ? 1.748 -9.136 -3.073 1.00 91.44 176 THR A CA 1
ATOM 1368 C C . THR A 1 176 ? 2.935 -8.818 -3.983 1.00 91.44 176 THR A C 1
ATOM 1370 O O . THR A 1 176 ? 2.852 -7.840 -4.721 1.00 91.44 176 THR A O 1
ATOM 1373 N N . THR A 1 177 ? 3.979 -9.659 -4.046 1.00 89.94 177 THR A N 1
ATOM 1374 C CA . THR A 1 177 ? 5.032 -9.531 -5.075 1.00 89.94 177 THR A CA 1
ATOM 1375 C C . THR A 1 177 ? 4.480 -9.775 -6.481 1.00 89.94 177 THR A C 1
ATOM 1377 O O . THR A 1 177 ? 4.881 -9.110 -7.431 1.00 89.94 177 THR A O 1
ATOM 1380 N N . VAL A 1 178 ? 3.537 -10.709 -6.642 1.00 91.31 178 VAL A N 1
ATOM 1381 C CA . VAL A 1 178 ? 2.900 -10.971 -7.945 1.00 91.31 178 VAL A CA 1
ATOM 1382 C C . VAL A 1 178 ? 2.040 -9.788 -8.367 1.00 91.31 178 VAL A C 1
ATOM 1384 O O . VAL A 1 178 ? 2.140 -9.339 -9.506 1.00 91.31 178 VAL A O 1
ATOM 1387 N N . LEU A 1 179 ? 1.246 -9.254 -7.436 1.00 93.69 179 LEU A N 1
ATOM 1388 C CA . LEU A 1 179 ? 0.419 -8.071 -7.677 1.00 93.69 179 LEU A CA 1
ATOM 1389 C C . LEU A 1 179 ? 1.268 -6.846 -8.039 1.00 93.69 179 LEU A C 1
ATOM 1391 O O . LEU A 1 179 ? 0.885 -6.081 -8.916 1.00 93.69 179 LEU A O 1
ATOM 1395 N N . GLU A 1 180 ? 2.443 -6.681 -7.428 1.00 94.94 180 GLU A N 1
ATOM 1396 C CA . GLU A 1 180 ? 3.381 -5.613 -7.786 1.00 94.94 180 GLU A CA 1
ATOM 1397 C C . GLU A 1 180 ? 3.912 -5.755 -9.220 1.00 94.94 180 GLU A C 1
ATOM 1399 O O . GLU A 1 180 ? 3.977 -4.774 -9.967 1.00 94.94 180 GLU A O 1
ATOM 1404 N N . VAL A 1 181 ? 4.253 -6.978 -9.634 1.00 91.12 181 VAL A N 1
ATOM 1405 C CA . VAL A 1 181 ? 4.683 -7.255 -11.012 1.00 91.12 181 VAL A CA 1
ATOM 1406 C C . VAL A 1 181 ? 3.548 -6.992 -12.006 1.00 91.12 181 VAL A C 1
ATOM 1408 O O . VAL A 1 181 ? 3.801 -6.443 -13.077 1.00 91.12 181 VAL A O 1
ATOM 1411 N N . GLU A 1 182 ? 2.308 -7.353 -11.670 1.00 91.94 182 GLU A N 1
ATOM 1412 C CA . GLU A 1 182 ? 1.134 -7.064 -12.503 1.00 91.94 182 GLU A CA 1
ATOM 1413 C C . GLU A 1 182 ? 0.875 -5.555 -12.611 1.00 91.94 182 GLU A C 1
ATOM 1415 O O . GLU A 1 182 ? 0.728 -5.051 -13.723 1.00 91.94 182 GLU A O 1
ATOM 1420 N N . ALA A 1 183 ? 0.921 -4.823 -11.494 1.00 93.44 183 ALA A N 1
ATOM 1421 C CA . ALA A 1 183 ? 0.769 -3.369 -11.483 1.00 93.44 183 ALA A CA 1
ATOM 1422 C C . ALA A 1 183 ? 1.862 -2.674 -12.312 1.00 93.44 183 ALA A C 1
ATOM 1424 O O . ALA A 1 183 ? 1.593 -1.737 -13.062 1.00 93.44 183 ALA A O 1
ATOM 1425 N N . SER A 1 184 ? 3.097 -3.170 -12.234 1.00 92.62 184 SER A N 1
ATOM 1426 C CA . SER A 1 184 ? 4.217 -2.643 -13.017 1.00 92.62 184 SER A CA 1
ATOM 1427 C C . SER A 1 184 ? 4.044 -2.898 -14.515 1.00 92.62 184 SER A C 1
ATOM 1429 O O . SER A 1 184 ? 4.358 -2.032 -15.327 1.00 92.62 184 SER A O 1
ATOM 1431 N N . GLN A 1 185 ? 3.506 -4.060 -14.899 1.00 90.81 185 GLN A N 1
ATOM 1432 C CA . GLN A 1 185 ? 3.175 -4.354 -16.297 1.00 90.81 185 GLN A CA 1
ATOM 1433 C C . GLN A 1 185 ? 2.072 -3.436 -16.823 1.00 90.81 185 GLN A C 1
ATOM 1435 O O . GLN A 1 185 ? 2.199 -2.929 -17.937 1.00 90.81 185 GLN A O 1
ATOM 1440 N N . ASP A 1 186 ? 1.037 -3.185 -16.021 1.00 92.56 186 ASP A N 1
ATOM 1441 C CA . ASP A 1 186 ? -0.049 -2.279 -16.393 1.00 92.56 186 ASP A CA 1
ATOM 1442 C C . ASP A 1 186 ? 0.486 -0.836 -16.582 1.00 92.56 186 ASP A C 1
ATOM 1444 O O . ASP A 1 186 ? 0.119 -0.161 -17.546 1.00 92.56 186 ASP A O 1
ATOM 1448 N N . LEU A 1 187 ? 1.442 -0.387 -15.750 1.00 93.62 187 LEU A N 1
ATOM 1449 C CA . LEU A 1 187 ? 2.147 0.894 -15.935 1.00 93.62 187 LEU A CA 1
ATOM 1450 C C . LEU A 1 187 ? 3.003 0.925 -17.210 1.00 93.62 187 LEU A C 1
ATOM 1452 O O . LEU A 1 187 ? 3.006 1.926 -17.928 1.00 93.62 187 LEU A O 1
ATOM 1456 N N . CYS A 1 188 ? 3.721 -0.157 -17.523 1.00 91.56 188 CYS A N 1
ATOM 1457 C CA . CYS A 1 188 ? 4.488 -0.250 -18.765 1.00 91.56 188 CYS A CA 1
ATOM 1458 C C . CYS A 1 188 ? 3.577 -0.184 -20.003 1.00 91.56 188 CYS A C 1
ATOM 1460 O O . CYS A 1 188 ? 3.902 0.522 -20.959 1.00 91.56 188 CYS A O 1
ATOM 1462 N N . GLU A 1 189 ? 2.430 -0.873 -19.976 1.00 90.75 189 GLU A N 1
ATOM 1463 C CA . GLU A 1 189 ? 1.431 -0.833 -21.051 1.00 90.75 189 GLU A CA 1
ATOM 1464 C C . GLU A 1 189 ? 0.858 0.583 -21.216 1.00 90.75 189 GLU A C 1
ATOM 1466 O O . GLU A 1 189 ? 0.790 1.086 -22.342 1.00 90.75 189 GLU A O 1
ATOM 1471 N N . MET A 1 190 ? 0.525 1.249 -20.102 1.00 91.88 190 MET A N 1
ATOM 1472 C CA . MET A 1 190 ? 0.022 2.627 -20.077 1.00 91.88 190 MET A CA 1
ATOM 1473 C C . MET A 1 190 ? 1.011 3.619 -20.706 1.00 91.88 190 MET A C 1
ATOM 1475 O O . MET A 1 190 ? 0.603 4.491 -21.470 1.00 91.88 190 MET A O 1
ATOM 1479 N N . LEU A 1 191 ? 2.310 3.475 -20.425 1.00 91.94 191 LEU A N 1
ATOM 1480 C CA . LEU A 1 191 ? 3.366 4.322 -20.997 1.00 91.94 191 LEU A CA 1
ATOM 1481 C C . LEU A 1 191 ? 3.712 3.970 -22.454 1.00 91.94 191 LEU A C 1
ATOM 1483 O O . LEU A 1 191 ? 4.504 4.670 -23.083 1.00 91.94 191 LEU A O 1
ATOM 1487 N N . GLY A 1 192 ? 3.127 2.904 -23.008 1.00 90.44 192 GLY A N 1
ATOM 1488 C CA . GLY A 1 192 ? 3.351 2.486 -24.390 1.00 90.44 192 GLY A CA 1
ATOM 1489 C C . GLY A 1 192 ? 4.582 1.602 -24.603 1.00 90.44 192 GLY A C 1
ATOM 1490 O O . GLY A 1 192 ? 4.950 1.360 -25.753 1.00 90.44 192 GLY A O 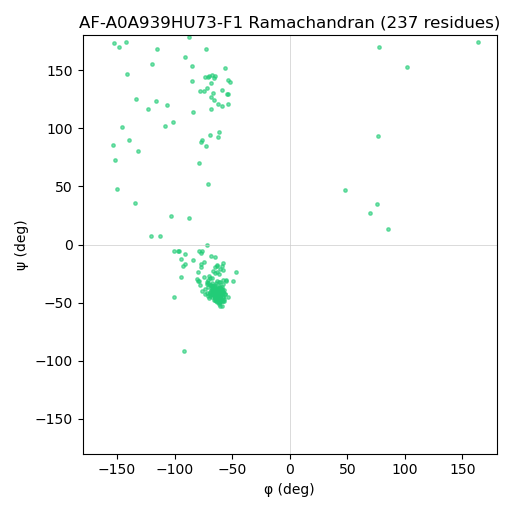1
ATOM 1491 N N . TYR A 1 193 ? 5.193 1.063 -23.542 1.00 88.75 193 TYR A N 1
ATOM 1492 C CA . TYR A 1 193 ? 6.255 0.061 -23.660 1.00 88.75 193 TYR A CA 1
ATOM 1493 C C . TYR A 1 193 ? 5.661 -1.284 -24.105 1.00 88.75 193 TYR A C 1
ATOM 1495 O O . TYR A 1 193 ? 5.315 -2.138 -23.293 1.00 88.75 193 TYR A O 1
ATOM 1503 N N . ARG A 1 194 ? 5.494 -1.449 -25.422 1.00 76.06 194 ARG A N 1
ATOM 1504 C CA . ARG A 1 194 ? 4.863 -2.625 -26.056 1.00 76.06 194 ARG A CA 1
ATOM 1505 C C . ARG A 1 194 ? 5.861 -3.628 -26.629 1.00 76.06 194 ARG A C 1
ATOM 1507 O O . ARG A 1 194 ? 5.456 -4.679 -27.120 1.00 76.06 194 ARG A O 1
ATOM 1514 N N . GLU A 1 195 ? 7.148 -3.298 -26.611 1.00 73.31 195 GLU A N 1
ATOM 1515 C CA . GLU A 1 195 ? 8.182 -4.179 -27.141 1.00 73.31 195 GLU A CA 1
ATOM 1516 C C . GLU A 1 195 ? 8.285 -5.444 -26.288 1.00 73.31 195 GLU A C 1
ATOM 1518 O O . GLU A 1 195 ? 8.355 -5.403 -25.064 1.00 73.31 195 GLU A O 1
ATOM 1523 N N . THR A 1 196 ? 8.276 -6.602 -26.937 1.00 72.06 196 THR A N 1
ATOM 1524 C CA . THR A 1 196 ? 8.474 -7.888 -26.257 1.00 72.06 196 THR A CA 1
ATOM 1525 C C . THR A 1 196 ? 9.955 -8.212 -26.075 1.00 72.06 196 THR A C 1
ATOM 1527 O O . THR A 1 196 ? 10.293 -9.107 -25.299 1.00 72.06 196 THR A O 1
ATOM 1530 N N . THR A 1 197 ? 10.838 -7.482 -26.770 1.00 79.31 197 THR A N 1
ATOM 1531 C CA . THR A 1 197 ? 12.282 -7.730 -26.798 1.00 79.31 197 THR A CA 1
ATOM 1532 C C . THR A 1 197 ? 13.048 -6.402 -26.910 1.00 79.31 197 THR A C 1
ATOM 1534 O O . THR A 1 197 ? 13.141 -5.873 -28.013 1.00 79.31 197 THR A O 1
ATOM 1537 N N . PRO A 1 198 ? 13.612 -5.868 -25.810 1.00 81.31 198 PRO A N 1
ATOM 1538 C CA . PRO A 1 198 ? 13.585 -6.403 -24.447 1.00 81.31 198 PRO A CA 1
ATOM 1539 C C . PRO A 1 198 ? 12.194 -6.293 -23.806 1.00 81.31 198 PRO A C 1
ATOM 1541 O O . PRO A 1 198 ? 11.476 -5.322 -24.017 1.00 81.31 198 PRO A O 1
ATOM 1544 N N . LYS A 1 199 ? 11.819 -7.289 -22.993 1.00 87.06 199 LYS A N 1
ATOM 1545 C CA . LYS A 1 199 ? 10.569 -7.237 -22.228 1.00 87.06 199 LYS A CA 1
ATOM 1546 C C . LYS A 1 199 ? 10.664 -6.102 -21.196 1.00 87.06 199 LYS A C 1
ATOM 1548 O O . LYS A 1 199 ? 11.592 -6.139 -20.383 1.00 87.06 199 LYS A O 1
ATOM 1553 N N . PRO A 1 200 ? 9.728 -5.138 -21.177 1.00 90.31 200 PRO A N 1
ATOM 1554 C CA . PRO A 1 200 ? 9.733 -4.080 -20.184 1.00 90.31 200 PRO A CA 1
ATOM 1555 C C . PRO A 1 200 ? 9.505 -4.661 -18.790 1.00 90.31 200 PRO A C 1
ATOM 1557 O O . PRO A 1 200 ? 8.772 -5.638 -18.599 1.00 90.31 200 PRO A O 1
ATOM 1560 N N . TRP A 1 201 ? 10.159 -4.045 -17.814 1.00 91.75 201 TRP A N 1
ATOM 1561 C CA . TRP A 1 201 ? 10.058 -4.396 -16.409 1.00 91.75 201 TRP A CA 1
ATOM 1562 C C . TRP A 1 201 ? 10.067 -3.122 -15.570 1.00 91.75 201 TRP A C 1
ATOM 1564 O O . TRP A 1 201 ? 10.733 -2.146 -15.915 1.00 91.75 201 TRP A O 1
ATOM 1574 N N . GLY A 1 202 ? 9.335 -3.158 -14.465 1.00 92.88 202 GLY A N 1
ATOM 1575 C CA . GLY A 1 202 ? 9.296 -2.108 -13.462 1.00 92.88 202 GLY A CA 1
ATOM 1576 C C . GLY A 1 202 ? 8.940 -2.698 -12.104 1.00 92.88 202 GLY A C 1
ATOM 1577 O O . GLY A 1 202 ? 8.611 -3.884 -12.003 1.00 92.88 202 GLY A O 1
ATOM 1578 N N . HIS A 1 203 ? 9.012 -1.858 -11.081 1.00 95.31 203 HIS A N 1
ATOM 1579 C CA . HIS A 1 203 ? 8.579 -2.154 -9.720 1.00 95.31 203 HIS A CA 1
ATOM 1580 C C . HIS A 1 203 ? 8.071 -0.872 -9.055 1.00 95.31 203 HIS A C 1
ATOM 1582 O O . HIS A 1 203 ? 8.249 0.231 -9.589 1.00 95.31 203 HIS A O 1
ATOM 1588 N N . LEU A 1 204 ? 7.444 -1.007 -7.887 1.00 95.56 204 LEU A N 1
ATOM 1589 C CA . LEU A 1 204 ? 7.003 0.139 -7.105 1.00 95.56 204 LEU A CA 1
ATOM 1590 C C . LEU A 1 204 ? 8.159 0.653 -6.241 1.00 95.56 204 LEU A C 1
ATOM 1592 O O . LEU A 1 204 ? 8.945 -0.108 -5.676 1.00 95.56 204 LEU A O 1
ATOM 1596 N N . THR A 1 205 ? 8.260 1.974 -6.131 1.00 95.81 205 THR A N 1
ATOM 1597 C CA . THR A 1 205 ? 9.222 2.657 -5.258 1.00 95.81 205 THR A CA 1
ATOM 1598 C C . THR A 1 205 ? 8.469 3.428 -4.180 1.00 95.81 205 THR A C 1
ATOM 1600 O O . THR A 1 205 ? 7.258 3.626 -4.272 1.00 95.81 205 THR A O 1
ATOM 1603 N N . CYS A 1 206 ? 9.171 3.915 -3.154 1.00 94.00 206 CYS A N 1
ATOM 1604 C CA . CYS A 1 206 ? 8.543 4.741 -2.117 1.00 94.00 206 CYS A CA 1
ATOM 1605 C C . CYS A 1 206 ? 8.088 6.128 -2.614 1.00 94.00 206 CYS A C 1
ATOM 1607 O O . CYS A 1 206 ? 7.401 6.841 -1.886 1.00 94.00 206 CYS A O 1
ATOM 1609 N N . GLY A 1 207 ? 8.462 6.526 -3.835 1.00 95.06 207 GLY A N 1
ATOM 1610 C CA . GLY A 1 207 ? 8.047 7.780 -4.449 1.00 95.06 207 GLY A CA 1
ATOM 1611 C C . GLY A 1 207 ? 8.913 8.172 -5.646 1.00 95.06 207 GLY A C 1
ATOM 1612 O O . GLY A 1 207 ? 9.947 7.564 -5.928 1.00 95.06 207 GLY A O 1
ATOM 1613 N N . GLY A 1 208 ? 8.514 9.246 -6.331 1.00 96.06 208 GLY A N 1
ATOM 1614 C CA . GLY A 1 208 ? 9.163 9.687 -7.572 1.00 96.06 208 GLY A CA 1
ATOM 1615 C C . GLY A 1 208 ? 10.642 10.061 -7.421 1.00 96.06 208 GLY A C 1
ATOM 1616 O O . GLY A 1 208 ? 11.430 9.834 -8.335 1.00 96.06 208 GLY A O 1
ATOM 1617 N N . SER A 1 209 ? 11.057 10.584 -6.263 1.00 97.31 209 SER A N 1
ATOM 1618 C CA . SER A 1 209 ? 12.468 10.909 -6.008 1.00 97.31 209 SER A CA 1
ATOM 1619 C C . SER A 1 209 ? 13.361 9.667 -6.045 1.00 97.31 209 SER A C 1
ATOM 1621 O O . SER A 1 209 ? 14.407 9.691 -6.689 1.00 97.31 209 SER A O 1
ATOM 1623 N N . THR A 1 210 ? 12.936 8.576 -5.405 1.00 97.44 210 THR A N 1
ATOM 1624 C CA . THR A 1 210 ? 13.682 7.310 -5.392 1.00 97.44 210 THR A CA 1
ATOM 1625 C C . THR A 1 210 ? 13.699 6.674 -6.776 1.00 97.44 210 THR A C 1
ATOM 1627 O O . THR A 1 210 ? 14.771 6.292 -7.236 1.00 97.44 210 THR A O 1
ATOM 1630 N N . ALA A 1 211 ? 12.567 6.684 -7.491 1.00 97.12 211 ALA A N 1
ATOM 1631 C CA . ALA A 1 211 ? 12.510 6.221 -8.880 1.00 97.12 211 ALA A CA 1
ATOM 1632 C C . ALA A 1 211 ? 13.508 6.966 -9.789 1.00 97.12 211 ALA A C 1
ATOM 1634 O O . ALA A 1 211 ? 14.218 6.349 -10.582 1.00 97.12 211 ALA A O 1
ATOM 1635 N N . ASN A 1 212 ? 13.625 8.291 -9.640 1.00 97.94 212 ASN A N 1
ATOM 1636 C CA . ASN A 1 212 ? 14.586 9.089 -10.407 1.00 97.94 212 ASN A CA 1
ATOM 1637 C C . ASN A 1 212 ? 16.044 8.755 -10.054 1.00 97.94 212 ASN A C 1
ATOM 1639 O O . ASN A 1 212 ? 16.900 8.702 -10.940 1.00 97.94 212 ASN A O 1
ATOM 1643 N N . ILE A 1 213 ? 16.340 8.524 -8.771 1.00 98.00 213 ILE A N 1
ATOM 1644 C CA . ILE A 1 213 ? 17.681 8.131 -8.317 1.00 98.00 213 ILE A CA 1
ATOM 1645 C C . ILE A 1 213 ? 18.055 6.754 -8.874 1.00 98.00 213 ILE A C 1
ATOM 1647 O O . ILE A 1 213 ? 19.168 6.584 -9.371 1.00 98.00 213 ILE A O 1
ATOM 1651 N N . GLU A 1 214 ? 17.137 5.789 -8.837 1.00 97.94 214 GLU A N 1
ATOM 1652 C CA . GLU A 1 214 ? 17.343 4.449 -9.394 1.00 97.94 214 GLU A CA 1
ATOM 1653 C C . GLU A 1 214 ? 17.543 4.490 -10.913 1.00 97.94 214 GLU A C 1
ATOM 1655 O O . GLU A 1 214 ? 18.462 3.853 -11.432 1.00 97.94 214 GLU A O 1
ATOM 1660 N N . ALA A 1 215 ? 16.767 5.311 -11.628 1.00 96.94 215 ALA A N 1
ATOM 1661 C CA . ALA A 1 215 ? 16.950 5.524 -13.061 1.00 96.94 215 ALA A CA 1
ATOM 1662 C C . ALA A 1 215 ? 18.337 6.112 -13.379 1.00 96.94 215 ALA A C 1
ATOM 1664 O O . ALA A 1 215 ? 19.033 5.630 -14.280 1.00 96.94 215 ALA A O 1
ATOM 1665 N N . LEU A 1 216 ? 18.786 7.112 -12.609 1.00 97.75 216 LEU A N 1
ATOM 1666 C CA . LEU A 1 216 ? 20.125 7.684 -12.759 1.00 97.75 216 LEU A CA 1
ATOM 1667 C C . LEU A 1 216 ? 21.216 6.660 -12.427 1.00 97.75 216 LEU A C 1
ATOM 1669 O O . LEU A 1 216 ? 22.241 6.604 -13.109 1.00 97.75 216 LEU A O 1
ATOM 1673 N N . TRP A 1 217 ? 21.003 5.836 -11.403 1.00 97.94 217 TRP A N 1
ATOM 1674 C CA . TRP A 1 217 ? 21.920 4.768 -11.022 1.00 97.94 217 TRP A CA 1
ATOM 1675 C C . TRP A 1 217 ? 22.077 3.736 -12.144 1.00 97.94 217 TRP A C 1
ATOM 1677 O O . TRP A 1 217 ? 23.210 3.413 -12.514 1.00 97.94 217 TRP A O 1
ATOM 1687 N N . ALA A 1 218 ? 20.969 3.292 -12.743 1.00 97.12 218 ALA A N 1
ATOM 1688 C CA . ALA A 1 218 ? 20.974 2.391 -13.890 1.00 97.12 218 ALA A CA 1
ATOM 1689 C C . ALA A 1 218 ? 21.703 3.010 -15.096 1.00 97.12 218 ALA A C 1
ATOM 1691 O O . ALA A 1 218 ? 22.611 2.386 -15.650 1.00 97.12 218 ALA A O 1
ATOM 1692 N N . ALA A 1 219 ? 21.385 4.261 -15.453 1.00 97.62 219 ALA A N 1
ATOM 1693 C CA . ALA A 1 219 ? 22.026 4.973 -16.560 1.00 97.62 219 ALA A CA 1
ATOM 1694 C C . ALA A 1 219 ? 23.538 5.160 -16.343 1.00 97.62 219 ALA A C 1
ATOM 1696 O O . ALA A 1 219 ? 24.341 4.936 -17.254 1.00 97.62 219 ALA A O 1
ATOM 1697 N N . ARG A 1 220 ? 23.945 5.522 -15.119 1.00 98.00 220 ARG A N 1
ATOM 1698 C CA . ARG A 1 220 ? 25.355 5.665 -14.740 1.00 98.00 220 ARG A CA 1
ATOM 1699 C C . ARG A 1 220 ? 26.095 4.340 -14.891 1.00 98.00 220 ARG A C 1
ATOM 1701 O O . ARG A 1 220 ? 27.152 4.310 -15.513 1.00 98.00 220 ARG A O 1
ATOM 1708 N N . ASN A 1 221 ? 25.557 3.250 -14.347 1.00 97.94 221 ASN A N 1
ATOM 1709 C CA . ASN A 1 221 ? 26.217 1.945 -14.410 1.00 97.94 221 ASN A CA 1
ATOM 1710 C C . ASN A 1 221 ? 26.300 1.432 -15.856 1.00 97.94 221 ASN A C 1
ATOM 1712 O O . ASN A 1 221 ? 27.350 0.944 -16.268 1.00 97.94 221 ASN A O 1
ATOM 1716 N N . LEU A 1 222 ? 25.240 1.619 -16.650 1.00 97.06 222 LEU A N 1
ATOM 1717 C CA . LEU A 1 222 ? 25.222 1.260 -18.068 1.00 97.06 222 LEU A CA 1
ATOM 1718 C C . LEU A 1 222 ? 26.310 1.999 -18.862 1.00 97.06 222 LEU A C 1
ATOM 1720 O O . LEU A 1 222 ? 26.953 1.400 -19.720 1.00 97.06 222 LEU A O 1
ATOM 1724 N N . LYS A 1 223 ? 26.566 3.278 -18.555 1.00 97.31 223 LYS A N 1
ATOM 1725 C CA . LYS A 1 223 ? 27.598 4.075 -19.237 1.00 97.31 223 LYS A CA 1
ATOM 1726 C C . LYS A 1 223 ? 29.010 3.509 -19.052 1.00 97.31 223 LYS A C 1
ATOM 1728 O O . LYS A 1 223 ? 29.803 3.563 -19.990 1.00 97.31 223 LYS A O 1
ATOM 1733 N N . PHE A 1 224 ? 29.322 2.984 -17.866 1.00 97.25 224 PHE A N 1
ATOM 1734 C CA . PHE A 1 224 ? 30.642 2.424 -17.549 1.00 97.25 224 PHE A CA 1
ATOM 1735 C C . PHE A 1 224 ? 30.758 0.924 -17.850 1.00 97.25 224 PHE A C 1
ATOM 1737 O O . PHE A 1 224 ? 31.874 0.426 -17.992 1.00 97.25 224 PHE A O 1
ATOM 1744 N N . TYR A 1 225 ? 29.636 0.219 -18.026 1.00 97.31 225 TYR A N 1
ATOM 1745 C CA . TYR A 1 225 ? 29.613 -1.227 -18.255 1.00 97.31 225 TYR A CA 1
ATOM 1746 C C . TYR A 1 225 ? 30.502 -1.697 -19.428 1.00 97.31 225 TYR A C 1
ATOM 1748 O O . TYR A 1 225 ? 31.283 -2.624 -19.218 1.00 97.31 225 TYR A O 1
ATOM 1756 N N . PRO A 1 226 ? 30.507 -1.063 -20.625 1.00 97.06 226 PRO A N 1
ATOM 1757 C CA . PRO A 1 226 ? 31.380 -1.492 -21.723 1.00 97.06 226 PRO A CA 1
ATOM 1758 C C . PRO A 1 226 ? 32.879 -1.352 -21.421 1.00 97.06 226 PRO A C 1
ATOM 1760 O O . PRO A 1 226 ? 33.678 -2.159 -21.893 1.00 97.06 226 PRO A O 1
ATOM 1763 N N . LEU A 1 227 ? 33.270 -0.342 -20.634 1.00 96.19 227 LEU A N 1
ATOM 1764 C CA . LEU A 1 227 ? 34.666 -0.141 -20.234 1.00 96.19 227 LEU A CA 1
ATOM 1765 C C . LEU A 1 227 ? 35.104 -1.228 -19.251 1.00 96.19 227 LEU A C 1
ATOM 1767 O O . LEU A 1 227 ? 36.153 -1.837 -19.449 1.00 96.19 227 LEU A O 1
ATOM 1771 N N . SER A 1 228 ? 34.269 -1.518 -18.249 1.00 95.50 228 SER A N 1
ATOM 1772 C CA . SER A 1 228 ? 34.501 -2.611 -17.301 1.00 95.50 228 SER A CA 1
ATOM 1773 C C . SER A 1 228 ? 34.534 -3.974 -17.995 1.00 95.50 228 SER A C 1
ATOM 1775 O O . SER A 1 228 ? 35.384 -4.797 -17.673 1.00 95.50 228 SER A O 1
ATOM 1777 N N . LEU A 1 229 ? 33.667 -4.197 -18.989 1.00 95.62 229 LEU A N 1
ATOM 1778 C CA . LEU A 1 229 ? 33.663 -5.426 -19.783 1.00 95.62 229 LEU A CA 1
ATOM 1779 C C . LEU A 1 229 ? 34.957 -5.579 -20.592 1.00 95.62 229 LEU A C 1
ATOM 1781 O O . LEU A 1 229 ? 35.577 -6.639 -20.555 1.00 95.62 229 LEU A O 1
ATOM 1785 N N . ARG A 1 230 ? 35.399 -4.520 -21.287 1.00 95.12 230 ARG A N 1
ATOM 1786 C CA . ARG A 1 230 ? 36.678 -4.524 -22.017 1.00 95.12 230 ARG A CA 1
ATOM 1787 C C . ARG A 1 230 ? 37.850 -4.821 -21.083 1.00 95.12 230 ARG A C 1
ATOM 1789 O O . ARG A 1 230 ? 38.723 -5.609 -21.442 1.00 95.12 230 ARG A O 1
ATOM 1796 N N . GLN A 1 231 ? 37.879 -4.177 -19.918 1.00 94.25 231 GLN A N 1
ATOM 1797 C CA . GLN A 1 231 ? 38.931 -4.391 -1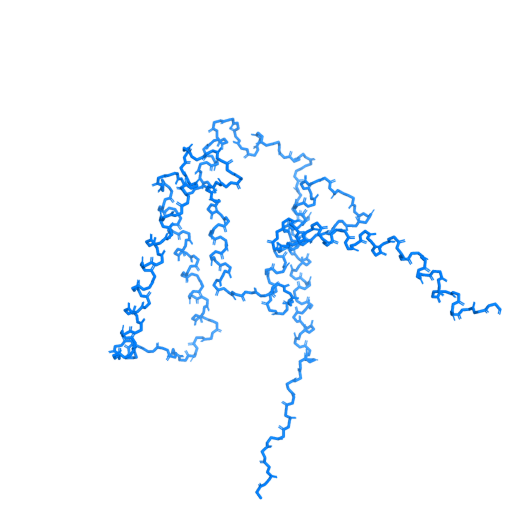8.931 1.00 94.25 231 GLN A CA 1
ATOM 1798 C C . GLN A 1 231 ? 38.945 -5.847 -18.448 1.00 94.25 231 GLN A C 1
ATOM 1800 O O . GLN A 1 231 ? 39.987 -6.488 -18.530 1.00 94.25 231 GLN A O 1
ATOM 1805 N N . GLY A 1 232 ? 37.790 -6.397 -18.060 1.00 93.88 232 GLY A N 1
ATOM 1806 C CA . GLY A 1 232 ? 37.688 -7.790 -17.616 1.00 93.88 232 GLY A CA 1
ATOM 1807 C C . GLY A 1 232 ? 38.125 -8.801 -18.681 1.00 93.88 232 GLY A C 1
ATOM 1808 O O . GLY A 1 232 ? 38.802 -9.769 -18.359 1.00 93.88 232 GLY A O 1
ATOM 1809 N N . LEU A 1 233 ? 37.809 -8.557 -19.959 1.00 93.50 233 LEU A N 1
ATOM 1810 C CA . LEU A 1 233 ? 38.271 -9.412 -21.062 1.00 93.50 233 LEU A CA 1
ATOM 1811 C C . LEU A 1 233 ? 39.791 -9.334 -21.279 1.00 93.50 233 LEU A C 1
ATOM 1813 O O . LEU A 1 233 ? 40.414 -10.354 -21.542 1.00 93.50 233 LEU A O 1
ATOM 1817 N N . THR A 1 234 ? 40.388 -8.146 -21.145 1.00 90.94 234 THR A N 1
ATOM 1818 C CA . THR A 1 234 ? 41.845 -7.958 -21.312 1.00 90.94 234 THR A CA 1
ATOM 1819 C C . THR A 1 234 ? 42.637 -8.586 -20.157 1.00 90.94 234 THR A C 1
ATOM 1821 O O . THR A 1 234 ? 43.762 -9.029 -20.348 1.00 90.94 234 THR A O 1
ATOM 1824 N N . GLU A 1 235 ? 42.061 -8.633 -18.953 1.00 86.50 235 GLU A N 1
ATOM 1825 C CA . GLU A 1 235 ? 42.663 -9.303 -17.791 1.00 86.50 235 GLU A CA 1
ATOM 1826 C C . GLU A 1 235 ? 42.577 -10.839 -17.879 1.00 86.50 235 GLU A C 1
ATOM 1828 O O . GLU A 1 235 ? 43.427 -11.529 -17.318 1.00 86.50 235 GLU A O 1
ATOM 1833 N N . LEU A 1 236 ? 41.571 -11.376 -18.580 1.00 79.31 236 LEU A N 1
ATOM 1834 C CA . LEU A 1 236 ? 41.381 -12.818 -18.789 1.00 79.31 236 LEU A CA 1
ATOM 1835 C C . LEU A 1 236 ? 42.279 -13.396 -19.894 1.00 79.31 236 LEU A C 1
ATOM 1837 O O . LEU A 1 236 ? 42.665 -14.557 -19.787 1.00 79.31 236 LEU A O 1
ATOM 1841 N N . ASP A 1 237 ? 42.609 -12.603 -20.916 1.00 69.50 237 ASP A N 1
ATOM 1842 C CA . ASP A 1 237 ? 43.521 -12.974 -22.008 1.00 69.50 237 ASP A CA 1
ATOM 1843 C C . ASP A 1 237 ? 44.546 -11.836 -22.216 1.00 69.50 237 ASP A C 1
ATOM 1845 O O . ASP A 1 237 ? 44.354 -10.958 -23.070 1.00 69.50 237 ASP A O 1
ATOM 1849 N N . PRO A 1 238 ? 45.603 -11.767 -21.378 1.00 64.75 238 PRO A N 1
ATOM 1850 C CA . PRO A 1 238 ? 46.649 -10.771 -21.552 1.00 64.75 238 PRO A CA 1
ATOM 1851 C C . PRO A 1 238 ? 47.414 -11.040 -22.863 1.00 64.75 238 PRO A C 1
ATOM 1853 O O . PRO A 1 238 ? 47.614 -12.203 -23.218 1.00 64.75 238 PRO A O 1
ATOM 1856 N N . PRO A 1 239 ? 47.831 -9.988 -23.590 1.00 63.34 239 PRO A N 1
ATOM 1857 C CA . PRO A 1 239 ? 48.611 -10.134 -24.818 1.00 63.34 239 PRO A CA 1
ATOM 1858 C C . PRO A 1 239 ? 49.980 -10.790 -24.592 1.00 63.34 239 PRO A C 1
ATOM 1860 O O . PRO A 1 239 ? 50.550 -10.632 -23.485 1.00 63.34 239 PRO A O 1
#

Nearest PDB structures (foldseek):
  7cwx-assembly2_C  TM=9.637E-01  e=2.408E-09  Enterococcus faecalis
  7cx0-assembly2_C  TM=9.390E-01  e=3.241E-09  Enterococcus faecalis
  5hsi-assembly1_A  TM=9.182E-01  e=1.686E-09  Levilactobacillus brevis
  7cwz-assembly2_B  TM=9.436E-01  e=9.447E-09  Enterococcus faecalis
  5hsj-assembly1_A  TM=9.205E-01  e=6.232E-09  Levilactobacillus brevis

Radius of gyration: 25.81 Å; Cα contacts (8 Å, |Δi|>4): 100; chains: 1; bounding box: 71×53×66 Å

pLDDT: mean 82.67, std 18.47, range [34.62, 98.31]

Solvent-accessible surface area (backbone atoms only — not comparable to full-atom values): 14312 Å² total; per-residue (Å²): 144,86,86,82,80,82,84,77,71,80,71,82,84,41,70,64,58,57,49,48,52,51,50,47,52,46,52,49,50,50,52,51,45,49,60,64,66,49,74,70,62,97,58,77,68,49,77,53,70,76,31,65,42,82,70,42,36,55,55,56,56,59,72,37,32,41,53,70,84,45,80,37,45,68,62,52,50,49,52,49,49,52,42,51,50,53,51,52,51,48,65,53,60,75,54,69,85,62,79,74,90,78,44,80,67,56,63,69,35,67,73,45,45,55,51,50,52,51,51,51,51,54,49,52,50,48,57,57,57,56,68,75,50,82,63,41,48,34,89,86,54,83,78,69,103,60,61,66,64,45,43,66,58,54,46,51,49,56,47,50,55,79,68,66,57,41,65,92,41,60,90,58,10,67,59,63,41,52,51,40,47,52,53,24,49,53,50,36,53,74,75,61,58,73,53,76,79,72,63,76,83,58,70,87,63,100,40,71,70,56,48,52,50,52,52,50,50,52,54,55,50,59,70,47,42,65,58,55,51,54,50,55,52,45,72,75,57,68,133